Protein AF-A0A923LLA2-F1 (afdb_monomer_lite)

pLDDT: mean 83.28, std 15.17, range [41.94, 98.38]

Radius of gyration: 30.98 Å; chains: 1; bounding box: 70×34×88 Å

Structure (mmCIF, N/CA/C/O backbone):
data_AF-A0A923LLA2-F1
#
_entry.id   AF-A0A923LLA2-F1
#
loop_
_atom_site.group_PDB
_atom_site.id
_atom_site.type_symbol
_atom_site.label_atom_id
_atom_site.label_alt_id
_atom_site.label_comp_id
_atom_site.label_asym_id
_atom_site.label_entity_id
_atom_site.label_seq_id
_atom_site.pdbx_PDB_ins_code
_atom_site.Cartn_x
_atom_site.Cartn_y
_atom_site.Cartn_z
_atom_site.occupancy
_atom_site.B_iso_or_equiv
_atom_site.auth_seq_id
_atom_site.auth_comp_id
_atom_site.auth_asym_id
_atom_site.auth_atom_id
_atom_site.pdbx_PDB_model_num
ATOM 1 N N . MET A 1 1 ? 21.491 19.073 -17.607 1.00 41.94 1 MET A N 1
ATOM 2 C CA . MET A 1 1 ? 22.299 19.365 -18.815 1.00 41.94 1 MET A CA 1
ATOM 3 C C . MET A 1 1 ? 22.230 18.253 -19.872 1.00 41.94 1 MET A C 1
ATOM 5 O O . MET A 1 1 ? 22.106 18.572 -21.039 1.00 41.94 1 MET A O 1
ATOM 9 N N . HIS A 1 2 ? 22.139 16.977 -19.482 1.00 45.25 2 HIS A N 1
ATOM 10 C CA . HIS A 1 2 ? 22.221 15.789 -20.357 1.00 45.25 2 HIS A CA 1
ATOM 11 C C . HIS A 1 2 ? 21.107 15.580 -21.425 1.00 45.25 2 HIS A C 1
ATOM 13 O O . HIS A 1 2 ? 21.301 14.870 -22.405 1.00 45.25 2 HIS A O 1
ATOM 19 N N . ARG A 1 3 ? 19.919 16.191 -21.273 1.00 44.88 3 ARG A N 1
ATOM 20 C CA . ARG A 1 3 ? 18.749 15.946 -22.156 1.00 44.88 3 ARG A CA 1
ATOM 21 C C . ARG A 1 3 ? 18.835 16.640 -23.528 1.00 44.88 3 ARG A C 1
ATOM 23 O O . ARG A 1 3 ? 18.192 16.186 -24.470 1.00 44.88 3 ARG A O 1
ATOM 30 N N . ARG A 1 4 ? 19.581 17.752 -23.628 1.00 47.22 4 ARG A N 1
ATOM 31 C CA . ARG A 1 4 ? 19.747 18.533 -24.874 1.00 47.22 4 ARG A CA 1
ATOM 32 C C . ARG A 1 4 ? 20.779 17.903 -25.807 1.00 47.22 4 ARG A C 1
ATOM 34 O O . ARG A 1 4 ? 20.560 17.882 -27.015 1.00 47.22 4 ARG A O 1
ATOM 41 N N . ASP A 1 5 ? 21.830 17.327 -25.238 1.00 49.00 5 ASP A N 1
ATOM 42 C CA . ASP A 1 5 ? 22.890 16.670 -26.001 1.00 49.00 5 ASP A CA 1
ATOM 43 C C . ASP A 1 5 ? 22.379 15.372 -26.645 1.00 49.00 5 ASP A C 1
ATOM 45 O O . ASP A 1 5 ? 22.622 15.125 -27.820 1.00 49.00 5 ASP A O 1
ATOM 49 N N . LEU A 1 6 ? 21.526 14.611 -25.950 1.00 48.78 6 LEU A N 1
ATOM 50 C CA . LEU A 1 6 ? 20.967 13.349 -26.455 1.00 48.78 6 LEU A CA 1
ATOM 51 C C . LEU A 1 6 ? 20.086 13.514 -27.711 1.00 48.78 6 LEU A C 1
ATOM 53 O O . LEU A 1 6 ? 20.164 12.733 -28.656 1.00 48.78 6 LEU A O 1
ATOM 57 N N . HIS A 1 7 ? 19.261 14.565 -27.756 1.00 55.50 7 HIS A N 1
ATOM 58 C CA . HIS A 1 7 ? 18.443 14.873 -28.935 1.00 55.50 7 HIS A CA 1
ATOM 59 C C . HIS A 1 7 ? 19.301 15.345 -30.117 1.00 55.50 7 HIS A C 1
ATOM 61 O O . HIS A 1 7 ? 18.942 15.128 -31.273 1.00 55.50 7 HIS A O 1
ATOM 67 N N . LYS A 1 8 ? 20.451 15.963 -29.827 1.00 52.91 8 LYS A N 1
ATOM 68 C CA . LYS A 1 8 ? 21.444 16.341 -30.829 1.00 52.91 8 LYS A CA 1
ATOM 69 C C . LYS A 1 8 ? 22.100 15.089 -31.424 1.00 52.91 8 LYS A C 1
ATOM 71 O O . LYS A 1 8 ? 22.132 14.980 -32.642 1.00 52.91 8 LYS A O 1
ATOM 76 N N . TYR A 1 9 ? 22.512 14.116 -30.606 1.00 61.81 9 TYR A N 1
ATOM 77 C CA . TYR A 1 9 ? 23.129 12.867 -31.084 1.00 61.81 9 TYR A CA 1
ATOM 78 C C . TYR A 1 9 ? 22.159 11.950 -31.838 1.00 61.81 9 TYR A C 1
ATOM 80 O O . TYR A 1 9 ? 22.520 11.438 -32.891 1.00 61.81 9 TYR A O 1
ATOM 88 N N . SER A 1 10 ? 20.907 11.822 -31.387 1.00 60.12 10 SER A N 1
ATOM 89 C CA . SER A 1 10 ? 19.875 11.064 -32.114 1.00 60.12 10 SER A CA 1
ATOM 90 C C . SER A 1 10 ? 19.563 11.679 -33.487 1.00 60.12 10 SER A C 1
ATOM 92 O O . SER A 1 10 ? 19.457 10.961 -34.481 1.00 60.12 10 SER A O 1
ATOM 94 N N . LYS A 1 11 ? 19.502 13.017 -33.582 1.00 63.22 11 LYS A N 1
ATOM 95 C CA . LYS A 1 11 ? 19.364 13.719 -34.869 1.00 63.22 11 LYS A CA 1
ATOM 96 C C . LYS A 1 11 ? 20.593 13.552 -35.760 1.00 63.22 11 LYS A C 1
ATOM 98 O O . LYS A 1 11 ? 20.431 13.338 -36.955 1.00 63.22 11 LYS A O 1
ATOM 103 N N . ILE A 1 12 ? 21.798 13.614 -35.192 1.00 67.94 12 ILE A N 1
ATOM 104 C CA . ILE A 1 12 ? 23.052 13.372 -35.922 1.00 67.94 12 ILE A CA 1
ATOM 105 C C . ILE A 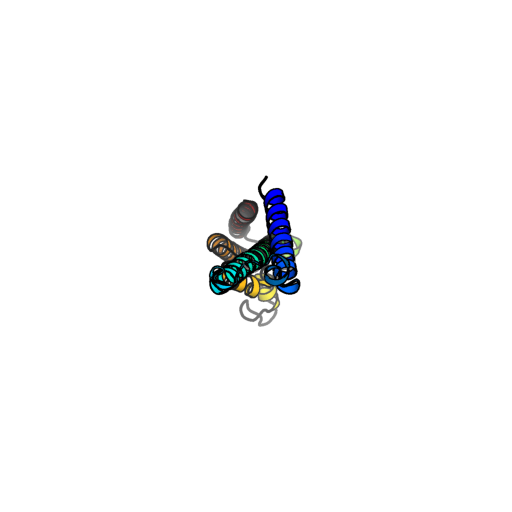1 12 ? 23.090 11.935 -36.461 1.00 67.94 12 ILE A C 1
ATOM 107 O O . ILE A 1 12 ? 23.429 11.746 -37.622 1.00 67.94 12 ILE A O 1
ATOM 111 N N . GLY A 1 13 ? 22.684 10.941 -35.666 1.00 67.62 13 GLY A N 1
ATOM 112 C CA . GLY A 1 13 ? 22.615 9.540 -36.088 1.00 67.62 13 GLY A CA 1
ATOM 113 C C . GLY A 1 13 ? 21.596 9.308 -37.203 1.00 67.62 13 GLY A C 1
ATOM 114 O O . GLY A 1 13 ? 21.909 8.646 -38.188 1.00 67.62 13 GLY A O 1
ATOM 115 N N . MET A 1 14 ? 20.407 9.914 -37.108 1.00 68.12 14 MET A N 1
ATOM 116 C CA . MET A 1 14 ? 19.395 9.797 -38.163 1.00 68.12 14 MET A CA 1
ATOM 117 C C . MET A 1 14 ? 19.856 10.459 -39.471 1.00 68.12 14 MET A C 1
ATOM 119 O O . MET A 1 14 ? 19.661 9.893 -40.542 1.00 68.12 14 MET A O 1
ATOM 123 N N . VAL A 1 15 ? 20.524 11.616 -39.383 1.00 72.88 15 VAL A N 1
ATOM 124 C CA . VAL A 1 15 ? 21.141 12.293 -40.535 1.00 72.88 15 VAL A CA 1
ATOM 125 C C . VAL A 1 15 ? 22.286 11.461 -41.116 1.00 72.88 15 VAL A C 1
ATOM 127 O O . VAL A 1 15 ? 22.372 11.342 -42.331 1.00 72.88 15 VAL A O 1
ATOM 130 N N . ALA A 1 16 ? 23.124 10.835 -40.287 1.00 70.56 16 ALA A N 1
ATOM 131 C CA . ALA A 1 16 ? 24.207 9.968 -40.748 1.00 70.56 16 ALA A CA 1
ATOM 132 C C . ALA A 1 16 ? 23.680 8.728 -41.489 1.00 70.56 16 ALA A C 1
ATOM 134 O O . ALA A 1 16 ? 24.207 8.395 -42.544 1.00 70.56 16 ALA A O 1
ATOM 135 N N . ILE A 1 17 ? 22.609 8.093 -40.997 1.00 70.06 17 ILE A N 1
ATOM 136 C CA . ILE A 1 17 ? 21.951 6.971 -41.688 1.00 70.06 17 ILE A CA 1
ATOM 137 C C . ILE A 1 17 ? 21.355 7.427 -43.020 1.00 70.06 17 ILE A C 1
ATOM 139 O O . ILE A 1 17 ? 21.545 6.759 -44.030 1.00 70.06 17 ILE A O 1
ATOM 143 N N . LEU A 1 18 ? 20.667 8.573 -43.041 1.00 72.38 18 LEU A N 1
ATOM 144 C CA . LEU A 1 18 ? 20.112 9.144 -44.270 1.00 72.38 18 LEU A CA 1
ATOM 145 C C . LEU A 1 18 ? 21.208 9.449 -45.291 1.00 72.38 18 LEU A C 1
ATOM 147 O O . LEU A 1 18 ? 21.048 9.120 -46.460 1.00 72.38 18 LEU A O 1
ATOM 151 N N . ILE A 1 19 ? 22.329 10.023 -44.849 1.00 70.06 19 ILE A N 1
ATOM 152 C CA . ILE A 1 19 ? 23.492 10.262 -45.704 1.00 70.06 19 ILE A CA 1
ATOM 153 C C . ILE A 1 19 ? 24.009 8.928 -46.235 1.00 70.06 19 ILE A C 1
ATOM 155 O O . ILE A 1 19 ? 24.095 8.793 -47.442 1.00 70.06 19 ILE A O 1
ATOM 159 N N . ILE A 1 20 ? 24.270 7.928 -45.390 1.00 68.56 20 ILE A N 1
ATOM 160 C CA . ILE A 1 20 ? 24.781 6.618 -45.831 1.00 68.56 20 ILE A CA 1
ATOM 161 C C . ILE A 1 20 ? 23.839 5.954 -46.847 1.00 68.56 20 ILE A C 1
ATOM 163 O O . ILE A 1 20 ? 24.310 5.497 -47.882 1.00 68.56 20 ILE A O 1
ATOM 167 N N . LEU A 1 21 ? 22.523 5.970 -46.611 1.00 65.50 21 LEU A N 1
ATOM 168 C CA . LEU A 1 21 ? 21.528 5.440 -47.551 1.00 65.50 21 LEU A CA 1
ATOM 169 C C . LEU A 1 21 ? 21.517 6.200 -48.881 1.00 65.50 21 LEU A C 1
ATOM 171 O O . LEU A 1 21 ? 21.357 5.590 -49.931 1.00 65.50 21 LEU A O 1
ATOM 175 N N . ILE A 1 22 ? 21.698 7.523 -48.852 1.00 65.62 22 ILE A N 1
ATOM 176 C CA . ILE A 1 22 ? 21.837 8.337 -50.064 1.00 65.62 22 ILE A CA 1
ATOM 177 C C . ILE A 1 22 ? 23.155 7.997 -50.775 1.00 65.62 22 ILE A C 1
ATOM 179 O O . ILE A 1 22 ? 23.150 7.818 -51.987 1.00 65.62 22 ILE A O 1
ATOM 183 N N . LEU A 1 23 ? 24.274 7.870 -50.054 1.00 62.97 23 LEU A N 1
ATOM 184 C CA . LEU A 1 23 ? 25.578 7.536 -50.639 1.00 62.97 23 LEU A CA 1
ATOM 185 C C . LEU A 1 23 ? 25.552 6.157 -51.329 1.00 62.97 23 LEU A C 1
ATOM 187 O O . LEU A 1 23 ? 26.137 6.000 -52.403 1.00 62.97 23 LEU A O 1
ATOM 191 N N . ASP A 1 24 ? 24.850 5.193 -50.729 1.00 61.00 24 ASP A N 1
ATOM 192 C CA . ASP A 1 24 ? 24.633 3.843 -51.257 1.00 61.00 24 ASP A CA 1
ATOM 193 C C . ASP A 1 24 ? 23.671 3.848 -52.460 1.00 61.00 24 ASP A C 1
ATOM 195 O O . ASP A 1 24 ? 24.003 3.347 -53.533 1.00 61.00 24 ASP A O 1
ATOM 199 N N . ALA A 1 25 ? 22.523 4.532 -52.351 1.00 59.00 25 ALA A N 1
ATOM 200 C CA . ALA A 1 25 ? 21.543 4.653 -53.438 1.00 59.00 25 ALA A CA 1
ATOM 201 C C . ALA A 1 25 ? 22.094 5.378 -54.678 1.00 59.00 25 ALA A C 1
ATOM 203 O O . ALA A 1 25 ? 21.719 5.054 -55.805 1.00 59.00 25 ALA A O 1
ATOM 204 N N . PHE A 1 26 ? 22.994 6.347 -54.486 1.00 61.91 26 PHE A N 1
ATOM 205 C CA . PHE A 1 26 ? 23.686 7.035 -55.577 1.00 61.91 26 PHE A CA 1
ATOM 206 C C . PHE A 1 26 ? 24.900 6.268 -56.110 1.00 61.91 26 PHE A C 1
ATOM 208 O O . PHE A 1 26 ? 25.556 6.778 -57.019 1.00 61.91 26 PHE A O 1
ATOM 215 N N . ASN A 1 27 ? 25.195 5.065 -55.591 1.00 56.25 27 ASN A N 1
ATOM 216 C CA . ASN A 1 27 ? 26.319 4.234 -56.022 1.00 56.25 27 ASN A CA 1
ATOM 217 C C . ASN A 1 27 ? 27.591 5.081 -56.166 1.00 56.25 27 ASN A C 1
ATOM 219 O O . ASN A 1 27 ? 28.225 5.083 -57.213 1.00 56.25 27 ASN A O 1
ATOM 223 N N . ILE A 1 28 ? 27.959 5.870 -55.151 1.00 54.31 28 ILE A N 1
ATOM 224 C CA . ILE A 1 28 ? 28.999 6.914 -55.287 1.00 54.31 28 ILE A CA 1
ATOM 225 C C . ILE A 1 28 ? 30.329 6.396 -55.840 1.00 54.31 28 ILE A C 1
ATOM 227 O O . ILE A 1 28 ? 31.060 7.133 -56.502 1.00 54.31 28 ILE A O 1
ATOM 231 N N . SER A 1 29 ? 30.604 5.106 -55.666 1.00 51.06 29 SER A N 1
ATOM 232 C CA . SER A 1 29 ? 31.727 4.419 -56.299 1.00 51.06 29 SER A CA 1
ATOM 233 C C . SER A 1 29 ? 31.723 4.495 -57.840 1.00 51.06 29 SER A C 1
ATOM 235 O O . SER A 1 29 ? 32.794 4.562 -58.438 1.00 51.06 29 SER A O 1
ATOM 237 N N . SER A 1 30 ? 30.557 4.539 -58.499 1.00 52.91 30 SER A N 1
ATOM 238 C CA . SER A 1 30 ? 30.426 4.701 -59.955 1.00 52.91 30 SER A CA 1
ATOM 239 C C . SER A 1 30 ? 30.689 6.132 -60.430 1.00 52.91 30 SER A C 1
ATOM 241 O O . SER A 1 30 ? 31.094 6.321 -61.572 1.00 52.91 30 SER A O 1
ATOM 243 N N . ILE A 1 31 ? 30.473 7.138 -59.575 1.00 54.28 31 ILE A N 1
ATOM 244 C CA . ILE A 1 31 ? 30.708 8.556 -59.897 1.00 54.28 31 ILE A CA 1
ATOM 245 C C . ILE A 1 31 ? 32.163 8.944 -59.599 1.00 54.28 31 ILE A C 1
ATOM 247 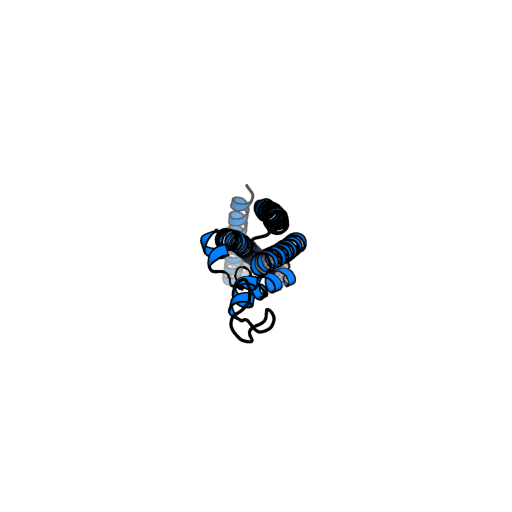O O . ILE A 1 31 ? 32.759 9.720 -60.344 1.00 54.28 31 ILE A O 1
ATOM 251 N N . LEU A 1 32 ? 32.768 8.385 -58.543 1.00 57.44 32 LEU A N 1
ATOM 252 C CA . LEU A 1 32 ? 34.121 8.747 -58.107 1.00 57.44 32 LEU A CA 1
ATOM 253 C C . LEU A 1 32 ? 35.258 7.963 -58.786 1.00 57.44 32 LEU A C 1
ATOM 255 O O . LEU A 1 32 ? 36.420 8.241 -58.505 1.00 57.44 32 LEU A O 1
ATOM 259 N N . SER A 1 33 ? 34.960 7.004 -59.673 1.00 55.34 33 SER A N 1
ATOM 260 C CA . SER A 1 33 ? 35.967 6.160 -60.353 1.00 55.34 33 SER A CA 1
ATOM 261 C C . SER A 1 33 ? 36.960 5.476 -59.395 1.00 55.34 33 SER A C 1
ATOM 263 O O . SER A 1 33 ? 38.088 5.163 -59.775 1.00 55.34 33 SER A O 1
ATOM 265 N N . ILE A 1 34 ? 36.561 5.250 -58.137 1.00 58.28 34 ILE A N 1
ATOM 266 C CA . ILE A 1 34 ? 37.370 4.513 -57.166 1.00 58.28 34 ILE A CA 1
ATOM 267 C C . ILE A 1 34 ? 37.201 3.024 -57.489 1.00 58.28 34 ILE A C 1
ATOM 269 O O . ILE A 1 34 ? 36.066 2.539 -57.515 1.00 58.28 34 ILE A O 1
ATOM 273 N N . PRO A 1 35 ? 38.288 2.274 -57.739 1.00 55.31 35 PRO A N 1
ATOM 274 C CA . PRO A 1 35 ? 38.182 0.843 -57.970 1.00 55.31 35 PRO A CA 1
ATOM 275 C C . PRO A 1 35 ? 37.613 0.169 -56.713 1.00 55.31 35 PRO A C 1
ATOM 277 O O . PRO A 1 35 ? 38.218 0.229 -55.641 1.00 55.31 35 PRO A O 1
ATOM 280 N N . PHE A 1 36 ? 36.463 -0.501 -56.862 1.00 52.44 36 PHE A N 1
ATOM 281 C CA . PHE A 1 36 ? 35.750 -1.250 -55.810 1.00 52.44 36 PHE A CA 1
ATOM 282 C C . PHE A 1 36 ? 36.640 -2.233 -55.029 1.00 52.44 36 PHE A C 1
ATOM 284 O O . PHE A 1 36 ? 36.308 -2.610 -53.911 1.00 52.44 36 PHE A O 1
ATOM 291 N N . ASN A 1 37 ? 37.789 -2.615 -55.591 1.00 52.59 37 ASN A N 1
ATOM 292 C CA . ASN A 1 37 ? 38.709 -3.604 -55.036 1.00 52.59 37 ASN A CA 1
ATOM 293 C C . ASN A 1 37 ? 39.278 -3.264 -53.646 1.00 52.59 37 ASN A C 1
ATOM 295 O O . ASN A 1 37 ? 39.783 -4.162 -52.982 1.00 52.59 37 ASN A O 1
ATOM 299 N N . ASN A 1 38 ? 39.209 -2.002 -53.203 1.00 50.47 38 ASN A N 1
ATOM 300 C CA . ASN A 1 38 ? 39.749 -1.569 -51.905 1.00 50.47 38 ASN A CA 1
ATOM 301 C C . ASN A 1 38 ? 38.684 -1.178 -50.866 1.00 50.47 38 ASN A C 1
ATOM 303 O O . ASN A 1 38 ? 39.040 -0.837 -49.738 1.00 50.47 38 ASN A O 1
ATOM 307 N N . LEU A 1 39 ? 37.392 -1.208 -51.210 1.00 54.19 39 LEU A N 1
ATOM 308 C CA . LEU A 1 39 ? 36.311 -0.904 -50.271 1.00 54.19 39 LEU A CA 1
ATOM 309 C C . LEU A 1 39 ? 35.691 -2.205 -49.770 1.00 54.19 39 LEU A C 1
ATOM 311 O O . LEU A 1 39 ? 34.969 -2.887 -50.490 1.00 54.19 39 LEU A O 1
ATOM 315 N N . ASN A 1 40 ? 35.961 -2.539 -48.508 1.00 61.69 40 ASN A N 1
ATOM 316 C CA . ASN A 1 40 ? 35.328 -3.675 -47.853 1.00 61.69 40 ASN A CA 1
ATOM 317 C C . ASN A 1 40 ? 33.879 -3.303 -47.485 1.00 61.69 40 ASN A C 1
ATOM 319 O O . ASN A 1 40 ? 33.609 -2.793 -46.396 1.00 61.69 40 ASN A O 1
ATOM 323 N N . LEU A 1 41 ? 32.962 -3.503 -48.433 1.00 66.19 41 LEU A N 1
ATOM 324 C CA . LEU A 1 41 ? 31.527 -3.244 -48.278 1.00 66.19 41 LEU A CA 1
ATOM 325 C C . LEU A 1 41 ? 30.919 -4.027 -47.102 1.00 66.19 41 LEU A C 1
ATOM 327 O O . LEU A 1 41 ? 29.987 -3.538 -46.464 1.00 66.19 41 LEU A O 1
ATOM 331 N N . ASP A 1 42 ? 31.502 -5.171 -46.729 1.00 62.44 42 ASP A N 1
ATOM 332 C CA . ASP A 1 42 ? 31.073 -5.921 -45.547 1.00 62.44 42 ASP A CA 1
ATOM 333 C C . ASP A 1 42 ? 31.323 -5.132 -44.254 1.00 62.44 42 ASP A C 1
ATOM 335 O O . ASP A 1 42 ? 30.473 -5.134 -43.365 1.00 62.44 42 ASP A O 1
ATOM 339 N N . LEU A 1 43 ? 32.425 -4.371 -44.154 1.00 68.19 43 LEU A N 1
ATOM 340 C CA . LEU A 1 43 ? 32.678 -3.501 -42.994 1.00 68.19 43 LEU A CA 1
ATOM 341 C C . LEU A 1 43 ? 31.663 -2.355 -42.894 1.00 68.19 43 LEU A C 1
ATOM 343 O O . LEU A 1 43 ? 31.270 -1.987 -41.786 1.00 68.19 43 LEU A O 1
ATOM 347 N N . TRP A 1 44 ? 31.208 -1.811 -44.026 1.00 68.25 44 TRP A N 1
ATOM 348 C CA . TRP A 1 44 ? 30.168 -0.776 -44.049 1.00 68.25 44 TRP A CA 1
ATOM 349 C C . TRP A 1 44 ? 28.807 -1.324 -43.625 1.00 68.25 44 TRP A C 1
ATOM 351 O O . TRP A 1 44 ? 28.135 -0.708 -42.796 1.00 68.25 44 TRP A O 1
ATOM 361 N N . ASN A 1 45 ? 28.436 -2.510 -44.109 1.00 73.44 45 ASN A N 1
ATOM 362 C CA . ASN A 1 45 ? 27.218 -3.197 -43.681 1.00 73.44 45 ASN A CA 1
ATOM 363 C C . ASN A 1 45 ? 27.242 -3.491 -42.176 1.00 73.44 45 ASN A C 1
ATOM 365 O O . ASN A 1 45 ? 26.275 -3.198 -41.471 1.00 73.44 45 ASN A O 1
ATOM 369 N N . ILE A 1 46 ? 28.371 -3.988 -41.659 1.00 74.88 46 ILE A N 1
ATOM 370 C CA . ILE A 1 46 ? 28.567 -4.216 -40.221 1.00 74.88 46 ILE A CA 1
ATOM 371 C C . ILE A 1 46 ? 28.410 -2.903 -39.439 1.00 74.88 46 ILE A C 1
ATOM 373 O O . ILE A 1 46 ? 27.714 -2.874 -38.423 1.00 74.88 46 ILE A O 1
ATOM 377 N N . LEU A 1 47 ? 28.995 -1.801 -39.918 1.00 75.06 47 LEU A N 1
ATOM 378 C CA . LEU A 1 47 ? 28.894 -0.496 -39.264 1.00 75.06 47 LEU A CA 1
ATOM 379 C C . LEU A 1 47 ? 27.445 0.012 -39.203 1.00 75.06 47 LEU A C 1
ATOM 381 O O . LEU A 1 47 ? 27.001 0.467 -38.149 1.00 75.06 47 LEU A O 1
ATOM 385 N N . VAL A 1 48 ? 26.692 -0.094 -40.302 1.00 79.88 48 VAL A N 1
ATOM 386 C CA . VAL A 1 48 ? 25.275 0.306 -40.352 1.00 79.88 48 VAL A CA 1
ATOM 387 C C . VAL A 1 48 ? 24.441 -0.515 -39.370 1.00 79.88 48 VAL A C 1
ATOM 389 O O . VAL A 1 48 ? 23.639 0.051 -38.625 1.00 79.88 48 VAL A O 1
ATOM 392 N N . VAL A 1 49 ? 24.664 -1.831 -39.308 1.00 81.25 49 VAL A N 1
ATOM 393 C CA . VAL A 1 49 ? 23.977 -2.719 -38.358 1.00 81.25 49 VAL A CA 1
ATOM 394 C C . VAL A 1 49 ? 24.283 -2.325 -36.911 1.00 81.25 49 VAL A C 1
ATOM 396 O O . VAL A 1 49 ? 23.362 -2.244 -36.098 1.00 81.25 49 VAL A O 1
ATOM 399 N N . ILE A 1 50 ? 25.541 -2.011 -36.585 1.00 80.25 50 ILE A N 1
ATOM 400 C CA . ILE A 1 50 ? 25.934 -1.553 -35.243 1.00 80.25 50 ILE A CA 1
ATOM 401 C C . ILE A 1 50 ? 25.222 -0.243 -34.882 1.00 80.25 50 ILE A C 1
ATOM 403 O O . ILE A 1 50 ? 24.674 -0.124 -33.786 1.00 80.25 50 ILE A O 1
ATOM 407 N N . ILE A 1 51 ? 25.182 0.729 -35.799 1.00 79.25 51 ILE A N 1
ATOM 408 C CA . ILE A 1 51 ? 24.511 2.016 -35.560 1.00 79.25 51 ILE A CA 1
ATOM 409 C C . ILE A 1 51 ? 23.007 1.806 -35.333 1.00 79.25 51 ILE A C 1
ATOM 411 O O . ILE A 1 51 ? 22.448 2.352 -34.378 1.00 79.25 51 ILE A O 1
ATOM 415 N N . LEU A 1 52 ? 22.348 0.992 -36.164 1.00 81.12 52 LEU A N 1
ATOM 416 C CA . LEU A 1 52 ? 20.926 0.670 -36.005 1.00 81.12 52 LEU A CA 1
ATOM 417 C C . LEU A 1 52 ? 20.642 -0.024 -34.672 1.00 81.12 52 LEU A C 1
ATOM 419 O O . LEU A 1 52 ? 19.656 0.306 -34.008 1.00 81.12 52 LEU A O 1
ATOM 423 N N . TYR A 1 53 ? 21.508 -0.950 -34.262 1.00 85.38 53 TYR A N 1
ATOM 424 C CA . TYR A 1 53 ? 21.389 -1.641 -32.984 1.00 85.38 53 TYR A CA 1
ATOM 425 C C . TYR A 1 53 ? 21.467 -0.662 -31.807 1.00 85.38 53 TYR A C 1
ATOM 427 O O . TYR A 1 53 ? 20.582 -0.669 -30.952 1.00 85.38 53 TYR A O 1
ATOM 435 N N . VAL A 1 54 ? 22.464 0.231 -31.794 1.00 83.12 54 VAL A N 1
ATOM 436 C CA . VAL A 1 54 ? 22.629 1.241 -30.734 1.00 83.12 54 VAL A CA 1
ATOM 437 C C . VAL A 1 54 ? 21.415 2.168 -30.660 1.00 83.12 54 VAL A C 1
ATOM 439 O O . VAL A 1 54 ? 20.860 2.361 -29.579 1.00 83.12 54 VAL A O 1
ATOM 442 N N . LEU A 1 55 ? 20.942 2.689 -31.796 1.00 81.25 55 LEU A N 1
ATOM 443 C CA . LEU A 1 55 ? 19.764 3.564 -31.825 1.00 81.25 55 LEU A CA 1
ATOM 444 C C . LEU A 1 55 ? 18.504 2.853 -31.325 1.00 81.25 55 LEU A C 1
ATOM 446 O O . LEU A 1 55 ? 17.731 3.417 -30.550 1.00 81.25 55 LEU A O 1
ATOM 450 N N . THR A 1 56 ? 18.296 1.610 -31.756 1.00 86.38 56 THR A N 1
ATOM 451 C CA . THR A 1 56 ? 17.137 0.814 -31.340 1.00 86.38 56 THR A CA 1
ATOM 452 C C . THR A 1 56 ? 17.185 0.540 -29.841 1.00 86.38 56 THR A C 1
ATOM 454 O O . THR A 1 56 ? 16.185 0.738 -29.149 1.00 86.38 56 THR A O 1
ATOM 457 N N . TYR A 1 57 ? 18.356 0.162 -29.322 1.00 85.88 57 TYR A N 1
ATOM 458 C CA . TYR A 1 57 ? 18.577 -0.047 -27.896 1.00 85.88 57 TYR A CA 1
ATOM 459 C C . TYR A 1 57 ? 18.264 1.216 -27.081 1.00 85.88 57 TYR A C 1
ATOM 461 O O . TYR A 1 57 ? 17.518 1.142 -26.107 1.00 85.88 57 TYR A O 1
ATOM 469 N N . GLU A 1 58 ? 18.742 2.390 -27.505 1.00 84.00 58 GLU A N 1
ATOM 470 C CA . GLU A 1 58 ? 18.455 3.656 -26.817 1.00 84.00 58 GLU A CA 1
ATOM 471 C C . GLU A 1 58 ? 16.959 4.002 -26.808 1.00 84.00 58 GLU A C 1
ATOM 473 O O . GLU A 1 58 ? 16.423 4.457 -25.790 1.00 84.00 58 GLU A O 1
ATOM 478 N N . ILE A 1 59 ? 16.264 3.789 -27.931 1.00 86.12 59 ILE A N 1
ATOM 479 C CA . ILE A 1 59 ? 14.821 4.041 -28.041 1.00 86.12 59 ILE A CA 1
ATOM 480 C C . ILE A 1 59 ? 14.048 3.127 -27.087 1.00 86.12 59 ILE A C 1
ATOM 482 O O . ILE A 1 59 ? 13.179 3.610 -26.351 1.00 86.12 59 ILE A O 1
ATOM 486 N N . ILE A 1 60 ? 14.377 1.833 -27.074 1.00 89.94 60 ILE A N 1
ATOM 487 C CA . ILE A 1 60 ? 13.763 0.845 -26.180 1.00 89.94 60 ILE A CA 1
ATOM 488 C C . ILE A 1 60 ? 14.032 1.231 -24.726 1.00 89.94 60 ILE A C 1
ATOM 490 O O . ILE A 1 60 ? 13.091 1.410 -23.955 1.00 89.94 60 ILE A O 1
ATOM 494 N N . GLN A 1 61 ? 15.289 1.494 -24.371 1.00 90.25 61 GLN A N 1
ATOM 495 C CA . GLN A 1 61 ? 15.677 1.846 -23.009 1.00 90.25 61 GLN A CA 1
ATOM 496 C C . GLN A 1 61 ? 14.964 3.113 -22.516 1.00 90.25 61 GLN A C 1
ATOM 498 O O . GLN A 1 61 ? 14.501 3.184 -21.375 1.00 90.25 61 GLN A O 1
ATOM 503 N N . LYS A 1 62 ? 14.824 4.132 -23.371 1.00 87.31 62 LYS A N 1
ATOM 504 C CA . LYS A 1 62 ? 14.078 5.350 -23.033 1.00 87.31 62 LYS A CA 1
ATOM 505 C C . LYS A 1 62 ? 12.596 5.062 -22.794 1.00 87.31 62 LYS A C 1
ATOM 507 O O . LYS A 1 62 ? 12.018 5.625 -21.859 1.00 87.31 62 LYS A O 1
ATOM 512 N N . ARG A 1 63 ? 11.979 4.223 -23.631 1.00 89.38 63 ARG A N 1
ATOM 513 C CA . ARG A 1 63 ? 10.576 3.817 -23.487 1.00 89.38 63 ARG A CA 1
ATOM 514 C C . ARG A 1 63 ? 10.361 3.045 -22.188 1.00 89.38 63 ARG A C 1
ATOM 516 O O . ARG A 1 63 ? 9.437 3.377 -21.448 1.00 89.38 63 ARG A O 1
ATOM 523 N N . ASP A 1 64 ? 11.234 2.093 -21.885 1.00 90.81 64 ASP A N 1
ATOM 524 C CA . ASP A 1 64 ? 11.147 1.269 -20.679 1.00 90.81 64 ASP A CA 1
ATOM 525 C C . ASP A 1 64 ? 11.340 2.104 -19.415 1.00 90.81 64 ASP A C 1
ATOM 527 O O . ASP A 1 64 ? 10.548 2.002 -18.480 1.00 90.81 64 ASP A O 1
ATOM 531 N N . ASN A 1 65 ? 12.296 3.036 -19.420 1.00 89.19 65 ASN A N 1
ATOM 532 C CA . ASN A 1 65 ? 12.482 3.983 -18.321 1.00 89.19 65 ASN A CA 1
ATOM 533 C C . ASN A 1 65 ? 11.252 4.876 -18.100 1.00 89.19 65 ASN A C 1
ATOM 535 O O . ASN A 1 65 ? 10.898 5.173 -16.961 1.00 89.19 65 ASN A O 1
ATOM 539 N N . CYS A 1 66 ? 10.595 5.322 -19.175 1.00 92.00 66 CYS A N 1
ATOM 540 C CA . CYS A 1 66 ? 9.360 6.098 -19.069 1.00 92.00 66 CYS A CA 1
ATOM 541 C C . CYS A 1 66 ? 8.217 5.254 -18.492 1.00 92.00 66 CYS A C 1
ATOM 543 O O . CYS A 1 66 ? 7.506 5.707 -17.599 1.00 92.00 66 CYS A O 1
ATOM 545 N N . ARG A 1 67 ? 8.058 4.017 -18.975 1.00 91.88 67 ARG A N 1
ATOM 546 C CA . ARG A 1 67 ? 7.042 3.082 -18.484 1.00 91.88 67 ARG A CA 1
ATOM 547 C C . ARG A 1 67 ? 7.243 2.773 -17.003 1.00 91.88 67 ARG A C 1
ATOM 549 O O . ARG A 1 67 ? 6.280 2.850 -16.249 1.00 91.88 67 ARG A O 1
ATOM 556 N N . LYS A 1 68 ? 8.481 2.489 -16.592 1.00 92.50 68 LYS A N 1
ATOM 557 C CA . LYS A 1 68 ? 8.833 2.207 -15.199 1.00 92.50 68 LYS A CA 1
ATOM 558 C C . LYS A 1 68 ? 8.485 3.380 -14.282 1.00 92.50 68 LYS A C 1
ATOM 560 O O . LYS A 1 68 ? 7.807 3.177 -13.285 1.00 92.50 68 LYS A O 1
ATOM 565 N N . LYS A 1 69 ? 8.841 4.611 -14.667 1.00 92.69 69 LYS A N 1
ATOM 566 C CA . LYS A 1 69 ? 8.482 5.817 -13.899 1.00 92.69 69 LYS A CA 1
ATOM 567 C C . LYS A 1 69 ? 6.976 5.991 -13.736 1.00 92.69 69 LYS A C 1
ATOM 569 O O . LYS A 1 69 ? 6.515 6.296 -12.645 1.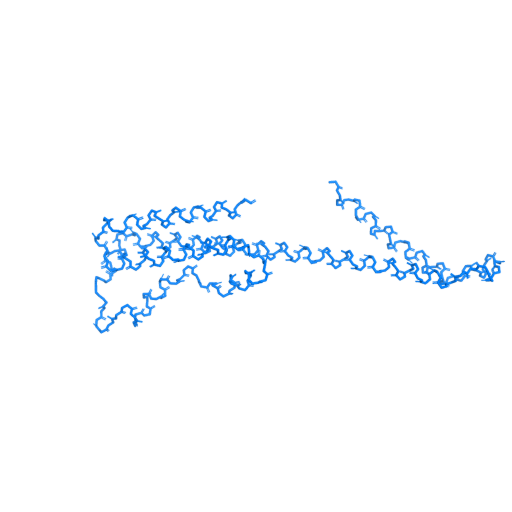00 92.69 69 LYS A O 1
ATOM 574 N N . ASN A 1 70 ? 6.209 5.761 -14.800 1.00 93.81 70 ASN A N 1
ATOM 575 C CA . ASN A 1 70 ? 4.751 5.847 -14.726 1.00 93.81 70 ASN A CA 1
ATOM 576 C C . ASN A 1 70 ? 4.169 4.768 -13.799 1.00 93.81 70 ASN A C 1
ATOM 578 O O . ASN A 1 70 ? 3.215 5.0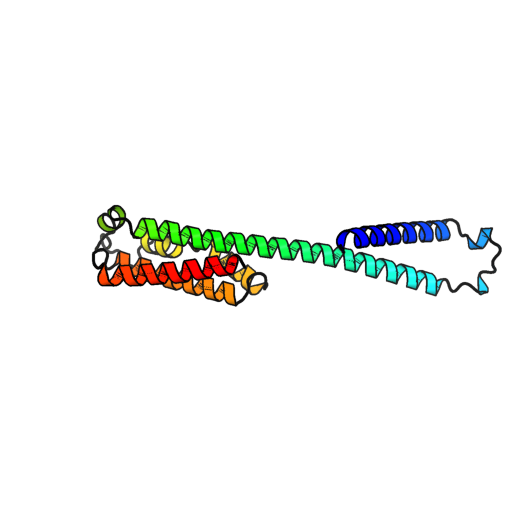34 -13.076 1.00 93.81 70 ASN A O 1
ATOM 582 N N . GLN A 1 71 ? 4.737 3.558 -13.806 1.00 94.75 71 GLN A N 1
ATOM 583 C CA . GLN A 1 71 ? 4.333 2.486 -12.892 1.00 94.75 71 GLN A CA 1
ATOM 584 C C . GLN A 1 71 ? 4.666 2.829 -11.435 1.00 94.75 71 GLN A C 1
ATOM 586 O O . GLN A 1 71 ? 3.821 2.630 -10.568 1.00 94.75 71 GLN A O 1
ATOM 591 N N . GLU A 1 72 ? 5.853 3.380 -11.168 1.00 94.75 72 GLU A N 1
ATOM 592 C CA . GLU A 1 72 ? 6.262 3.846 -9.835 1.00 94.75 72 GLU A CA 1
ATOM 593 C C . GLU A 1 72 ? 5.346 4.973 -9.330 1.00 94.75 72 GLU A C 1
ATOM 595 O O . GLU A 1 72 ? 4.899 4.947 -8.184 1.00 94.75 72 GLU A O 1
ATOM 600 N N . GLU A 1 73 ? 5.004 5.937 -10.189 1.00 95.12 73 GLU A N 1
ATOM 601 C CA . GLU A 1 73 ? 4.079 7.021 -9.849 1.00 95.12 73 GLU A CA 1
ATOM 602 C C . GLU A 1 73 ? 2.663 6.503 -9.572 1.00 95.12 73 GLU A C 1
ATOM 604 O O . GLU A 1 73 ? 2.062 6.872 -8.562 1.00 95.12 73 GLU A O 1
ATOM 609 N N . PHE A 1 74 ? 2.151 5.608 -10.420 1.00 95.38 74 PHE A N 1
ATOM 610 C CA . PHE A 1 74 ? 0.860 4.958 -10.204 1.00 95.38 74 PHE A CA 1
ATOM 611 C C . PHE A 1 74 ? 0.833 4.192 -8.877 1.00 95.38 74 PHE A C 1
ATOM 613 O O . PHE A 1 74 ? -0.103 4.342 -8.093 1.00 95.38 74 PHE A O 1
ATOM 620 N N . ALA A 1 75 ? 1.886 3.428 -8.584 1.00 96.44 75 ALA A N 1
ATOM 621 C CA . ALA A 1 75 ? 2.012 2.693 -7.335 1.00 96.44 75 ALA A CA 1
ATOM 622 C C . ALA A 1 75 ? 2.036 3.625 -6.111 1.00 96.44 75 ALA A C 1
ATOM 624 O O . ALA A 1 75 ? 1.378 3.348 -5.107 1.00 96.44 75 ALA A O 1
ATOM 625 N N . ARG A 1 76 ? 2.744 4.759 -6.206 1.00 96.00 76 ARG A N 1
ATOM 626 C CA . ARG A 1 76 ? 2.769 5.789 -5.158 1.00 96.00 76 ARG A CA 1
ATOM 627 C C . ARG A 1 76 ? 1.377 6.364 -4.906 1.00 96.00 76 ARG A C 1
ATOM 629 O O . ARG A 1 76 ? 0.971 6.456 -3.752 1.00 96.00 76 ARG A O 1
ATOM 636 N N . ILE A 1 77 ? 0.650 6.726 -5.966 1.00 95.38 77 ILE A N 1
ATOM 637 C CA . ILE A 1 77 ? -0.721 7.251 -5.870 1.00 95.38 77 ILE A CA 1
ATOM 638 C C . ILE A 1 77 ? -1.642 6.218 -5.218 1.00 95.38 77 ILE A C 1
ATOM 640 O O . ILE A 1 77 ? -2.422 6.570 -4.337 1.00 95.38 77 ILE A O 1
ATOM 644 N N . LEU A 1 78 ? -1.525 4.947 -5.606 1.00 96.75 78 LEU A N 1
ATOM 645 C CA . LEU A 1 78 ? -2.353 3.868 -5.074 1.00 96.75 78 LEU A CA 1
ATOM 646 C C . LEU A 1 78 ? -2.142 3.659 -3.566 1.00 96.75 78 LEU A C 1
ATOM 648 O O . LEU A 1 78 ? -3.111 3.588 -2.808 1.00 96.75 78 LEU A O 1
ATOM 652 N N . LEU A 1 79 ? -0.882 3.619 -3.118 1.00 97.56 79 LEU A N 1
ATOM 653 C CA . LEU A 1 79 ? -0.548 3.520 -1.693 1.00 97.56 79 LEU A CA 1
ATOM 654 C C . LEU A 1 79 ? -0.998 4.767 -0.920 1.00 97.56 79 LEU A C 1
ATOM 656 O O . LEU A 1 79 ? -1.580 4.646 0.155 1.00 97.56 79 LEU A O 1
ATOM 660 N N . GLU A 1 80 ? -0.777 5.963 -1.473 1.00 96.38 80 GLU A N 1
ATOM 661 C CA . GLU A 1 80 ? -1.205 7.216 -0.846 1.00 96.38 80 GLU A CA 1
ATOM 662 C C . GLU A 1 80 ? -2.731 7.268 -0.671 1.00 96.38 80 GLU A C 1
ATOM 664 O O . GLU A 1 80 ? -3.206 7.624 0.408 1.00 96.38 80 GLU A O 1
ATOM 669 N N . ASN A 1 81 ? -3.500 6.869 -1.690 1.00 96.19 81 ASN A N 1
ATOM 670 C CA . ASN A 1 81 ? -4.958 6.790 -1.596 1.00 96.19 81 ASN A CA 1
ATOM 671 C C . ASN A 1 81 ? -5.405 5.771 -0.547 1.00 96.19 81 ASN A C 1
ATOM 673 O O . ASN A 1 81 ? -6.228 6.112 0.295 1.00 96.19 81 ASN A O 1
ATOM 677 N N . THR A 1 82 ? -4.809 4.576 -0.533 1.00 97.81 82 THR A N 1
ATOM 678 C CA . THR A 1 82 ? -5.101 3.542 0.477 1.00 97.81 82 THR A CA 1
ATOM 679 C C . THR A 1 82 ? -4.909 4.093 1.898 1.00 97.81 82 THR A C 1
ATOM 681 O O . THR A 1 82 ? -5.760 3.938 2.775 1.00 97.81 82 THR A O 1
ATOM 684 N N . TYR A 1 83 ? -3.803 4.802 2.150 1.00 97.62 83 TYR A N 1
ATOM 685 C CA . TYR A 1 83 ? -3.532 5.380 3.469 1.00 97.62 83 TYR A CA 1
ATOM 686 C C . TYR A 1 83 ? -4.474 6.541 3.813 1.00 97.62 83 TYR A C 1
ATOM 688 O O . TYR A 1 83 ? -4.872 6.693 4.970 1.00 97.62 83 TYR A O 1
ATOM 696 N N . ARG A 1 84 ? -4.887 7.342 2.824 1.00 95.81 84 ARG A N 1
ATOM 697 C CA . ARG A 1 84 ? -5.923 8.371 3.008 1.00 95.81 84 ARG A CA 1
ATOM 698 C C . ARG A 1 84 ? -7.288 7.760 3.324 1.00 95.81 84 ARG A C 1
ATOM 700 O O . ARG A 1 84 ? -7.993 8.283 4.186 1.00 95.81 84 ARG A O 1
ATOM 707 N N . GLU A 1 85 ? -7.647 6.651 2.690 1.00 96.62 85 GLU A N 1
ATOM 708 C CA . GLU A 1 85 ? -8.870 5.910 3.005 1.00 96.62 85 GLU A CA 1
ATOM 709 C C . GLU A 1 85 ? -8.820 5.339 4.422 1.00 96.62 85 GLU A C 1
ATOM 711 O O . GLU A 1 85 ? -9.780 5.508 5.171 1.00 96.62 85 GLU A O 1
ATOM 716 N N . CYS A 1 86 ? -7.679 4.787 4.853 1.00 97.38 86 CYS A N 1
ATOM 717 C CA . CYS A 1 86 ? -7.488 4.365 6.245 1.00 97.38 86 CYS A CA 1
ATOM 718 C C . CYS A 1 86 ? -7.759 5.516 7.227 1.00 97.38 86 CYS A C 1
ATOM 720 O O . CYS A 1 86 ? -8.428 5.318 8.240 1.00 97.38 86 CYS A O 1
ATOM 722 N N . TYR A 1 87 ? -7.282 6.728 6.922 1.00 96.44 87 TYR A N 1
ATOM 723 C CA . TYR A 1 87 ? -7.572 7.927 7.712 1.00 96.44 87 TYR A CA 1
ATOM 724 C C . TYR A 1 87 ? -9.061 8.280 7.731 1.00 96.44 87 TYR A C 1
ATOM 726 O O . TYR A 1 87 ? -9.604 8.575 8.798 1.00 96.44 87 TYR A O 1
ATOM 734 N N . SER A 1 88 ? -9.712 8.246 6.567 1.00 95.50 88 SER A N 1
ATOM 735 C CA . SER A 1 88 ? -11.140 8.534 6.428 1.00 95.50 88 SER A CA 1
ATOM 736 C C . SER A 1 88 ? -11.979 7.566 7.262 1.00 95.50 88 SER A C 1
ATOM 738 O O . SER A 1 88 ? -12.720 7.996 8.147 1.00 95.50 88 SER A O 1
ATOM 740 N N . TYR A 1 89 ? -11.771 6.261 7.080 1.00 94.81 89 TYR A N 1
ATOM 741 C CA . TYR A 1 89 ? -12.470 5.237 7.846 1.00 94.81 89 TYR A CA 1
ATOM 742 C C . TYR A 1 89 ? -12.154 5.315 9.336 1.00 94.81 89 TYR A C 1
ATOM 744 O O . TYR A 1 89 ? -13.076 5.272 10.141 1.00 94.81 89 TYR A O 1
ATOM 752 N N . LYS A 1 90 ? -10.889 5.509 9.734 1.00 94.50 90 LYS A N 1
ATOM 753 C CA . LYS A 1 90 ? -10.527 5.722 11.146 1.00 94.50 90 LYS A CA 1
ATOM 754 C C . LYS A 1 90 ? -11.344 6.856 11.765 1.00 94.50 90 LYS A C 1
ATOM 756 O O . LYS A 1 90 ? -11.793 6.721 12.897 1.00 94.50 90 LYS A O 1
ATOM 761 N N . ASN A 1 91 ? -11.517 7.969 11.054 1.00 93.69 91 ASN A N 1
ATOM 762 C CA . ASN A 1 91 ? -12.287 9.105 11.556 1.00 93.69 91 ASN A CA 1
ATOM 763 C C . ASN A 1 91 ? -13.782 8.784 11.662 1.00 93.69 91 ASN A C 1
ATOM 765 O O . ASN A 1 91 ? -14.388 9.159 12.657 1.00 93.69 91 ASN A O 1
ATOM 769 N N . ILE A 1 92 ? -14.343 8.047 10.697 1.00 91.44 92 ILE A N 1
ATOM 770 C CA . ILE A 1 92 ? -15.724 7.542 10.769 1.00 91.44 92 ILE A CA 1
ATOM 771 C C . ILE A 1 92 ? -15.890 6.632 11.991 1.00 91.44 92 ILE A C 1
ATOM 773 O O . ILE A 1 92 ? -16.809 6.814 12.773 1.00 91.44 92 ILE A O 1
ATOM 777 N N . ILE A 1 93 ? -14.975 5.682 12.187 1.00 90.00 93 ILE A N 1
ATOM 778 C CA . ILE A 1 93 ? -15.030 4.689 13.268 1.00 90.00 93 ILE A CA 1
ATOM 779 C C . ILE A 1 93 ? -14.833 5.337 14.649 1.00 90.00 93 ILE A C 1
ATOM 781 O O . ILE A 1 93 ? -15.390 4.878 15.643 1.00 90.00 93 ILE A O 1
ATOM 785 N N . ALA A 1 94 ? -14.031 6.401 14.723 1.00 87.88 94 ALA A N 1
ATOM 786 C CA . ALA A 1 94 ? -13.789 7.148 15.952 1.00 87.88 94 ALA A CA 1
ATOM 787 C C . ALA A 1 94 ? -14.932 8.108 16.324 1.00 87.88 94 ALA A C 1
ATOM 789 O O . ALA A 1 94 ? -14.905 8.657 17.425 1.00 87.88 94 ALA A O 1
ATOM 790 N N . ASP A 1 95 ? -15.885 8.343 15.421 1.00 89.31 95 ASP A N 1
ATOM 791 C CA . ASP A 1 95 ? -16.997 9.257 15.645 1.00 89.31 95 ASP A CA 1
ATOM 792 C C . ASP A 1 95 ? -17.992 8.700 16.678 1.00 89.31 95 ASP A C 1
ATOM 794 O O . ASP A 1 95 ? -18.350 7.521 16.674 1.00 89.31 95 ASP A O 1
ATOM 798 N N . GLU A 1 96 ? -18.475 9.564 17.569 1.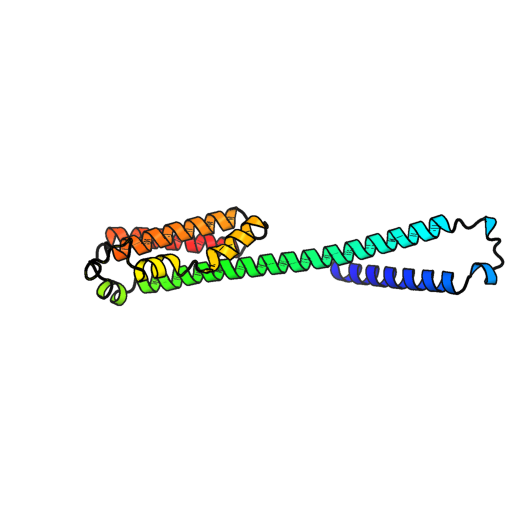00 85.19 96 GLU A N 1
ATOM 799 C CA . GLU A 1 96 ? -19.429 9.190 18.619 1.00 85.19 96 GLU A CA 1
ATOM 800 C C . GLU A 1 96 ? -20.768 8.698 18.055 1.00 85.19 96 GLU A C 1
ATOM 802 O O . GLU A 1 96 ? -21.396 7.810 18.635 1.00 85.19 96 GLU A O 1
ATOM 807 N N . ALA A 1 97 ? -21.228 9.239 16.921 1.00 86.25 97 ALA A N 1
ATOM 808 C CA . ALA A 1 97 ? -22.431 8.736 16.271 1.00 86.25 97 ALA A CA 1
ATOM 809 C C . ALA A 1 97 ? -22.201 7.315 15.754 1.00 86.25 97 ALA A C 1
ATOM 811 O O . ALA A 1 97 ? -23.068 6.466 15.958 1.00 86.25 97 ALA A O 1
ATOM 812 N N . PHE A 1 98 ? -21.023 7.033 15.179 1.00 84.81 98 PHE A N 1
ATOM 813 C CA . PHE A 1 98 ? -20.651 5.676 14.778 1.00 84.81 98 PHE A CA 1
ATOM 814 C C . PHE A 1 98 ? -20.624 4.724 15.975 1.00 84.81 98 PHE A C 1
ATOM 816 O O . PHE A 1 98 ? -21.261 3.676 15.925 1.00 84.81 98 PHE A O 1
ATOM 823 N N . LYS A 1 99 ? -19.971 5.093 17.083 1.00 82.62 99 LYS A N 1
ATOM 824 C CA . LYS A 1 99 ? -19.934 4.259 18.299 1.00 82.62 99 LYS A CA 1
ATOM 825 C C . LYS A 1 99 ? -21.332 3.962 18.861 1.00 82.62 99 LYS A C 1
ATOM 827 O O . LYS A 1 99 ? -21.572 2.854 19.330 1.00 82.62 99 LYS A O 1
ATOM 832 N N . LYS A 1 100 ? -22.267 4.918 18.779 1.00 81.81 100 LYS A N 1
ATOM 833 C CA . LYS A 1 100 ? -23.657 4.762 19.257 1.00 81.81 100 LYS A CA 1
ATOM 834 C C . LYS A 1 100 ? -24.508 3.837 18.392 1.00 81.81 100 LYS A C 1
ATOM 836 O O . LYS A 1 100 ? -25.370 3.145 18.928 1.00 81.81 100 LYS A O 1
ATOM 841 N N . ILE A 1 101 ? -24.311 3.859 17.073 1.00 80.38 101 ILE A N 1
ATOM 842 C CA . ILE A 1 101 ? -25.047 2.994 16.135 1.00 80.38 101 ILE A CA 1
ATOM 843 C C . ILE A 1 101 ? -24.362 1.642 15.935 1.00 80.38 101 ILE A C 1
ATOM 845 O O . ILE A 1 101 ? -25.014 0.690 15.506 1.00 80.38 101 ILE A O 1
ATOM 849 N N . CYS A 1 102 ? -23.060 1.555 16.223 1.00 74.81 102 CYS A N 1
ATOM 850 C CA . CYS A 1 102 ? -22.300 0.326 16.115 1.00 74.81 102 CYS A CA 1
ATOM 851 C C . CYS A 1 102 ? -22.897 -0.701 17.087 1.00 74.81 102 CYS A C 1
ATOM 853 O O . CYS A 1 102 ? -22.979 -0.447 18.295 1.00 74.81 102 CYS A O 1
ATOM 855 N N . PRO A 1 103 ? -23.371 -1.849 16.584 1.00 67.75 103 PRO A N 1
ATOM 856 C CA . PRO A 1 103 ? -24.043 -2.812 17.429 1.00 67.75 103 PRO A CA 1
ATOM 857 C C . PRO A 1 103 ? -23.055 -3.383 18.453 1.00 67.75 103 PRO A C 1
ATOM 859 O O . PRO A 1 103 ? -22.127 -4.096 18.085 1.00 67.75 103 PRO A O 1
ATOM 862 N N . LYS A 1 104 ? -23.307 -3.156 19.755 1.00 69.25 104 LYS A N 1
ATOM 863 C CA . LYS A 1 104 ? -22.560 -3.813 20.857 1.00 69.25 104 LYS A CA 1
ATOM 864 C C . LYS A 1 104 ? -22.599 -5.342 20.755 1.00 69.25 104 LYS A C 1
ATOM 866 O O . LYS A 1 104 ? -21.757 -6.041 21.308 1.00 69.25 104 LYS A O 1
ATOM 871 N N . ARG A 1 105 ? -23.624 -5.858 20.074 1.00 67.75 105 ARG A N 1
ATOM 872 C CA . ARG A 1 105 ? -23.800 -7.257 19.712 1.00 67.75 105 ARG A CA 1
ATOM 873 C C . ARG A 1 105 ? -24.461 -7.312 18.345 1.00 67.75 105 ARG A C 1
ATOM 875 O O . ARG A 1 105 ? -25.467 -6.635 18.140 1.00 67.75 105 ARG A O 1
ATOM 882 N N . PHE A 1 106 ? -23.911 -8.108 17.433 1.00 74.12 106 PHE A N 1
ATOM 883 C CA . PHE A 1 106 ? -24.506 -8.294 16.114 1.00 74.12 106 PHE A CA 1
ATOM 884 C C . PHE A 1 106 ? -25.971 -8.761 16.229 1.00 74.12 106 PHE A C 1
ATOM 886 O O . PHE A 1 106 ? -26.293 -9.542 17.130 1.00 74.12 106 PHE A O 1
ATOM 893 N N . PRO A 1 107 ? -26.874 -8.255 15.373 1.00 71.25 107 PRO A N 1
ATOM 894 C CA . PRO A 1 107 ? -28.291 -8.588 15.440 1.00 71.25 107 PRO A CA 1
ATOM 895 C C . PRO A 1 107 ? -28.552 -10.049 15.040 1.00 71.25 107 PRO A C 1
ATOM 897 O O . PRO A 1 107 ? -27.969 -10.556 14.084 1.00 71.25 107 PRO A O 1
ATOM 900 N N . GLY A 1 108 ? -29.483 -10.706 15.736 1.00 79.62 108 GLY A N 1
ATOM 901 C CA . GLY A 1 108 ? -29.912 -12.071 15.418 1.00 79.62 108 GLY A CA 1
ATOM 902 C C . GLY A 1 108 ? -28.848 -13.133 15.718 1.00 79.62 108 GLY A C 1
ATOM 903 O O . GLY A 1 108 ? -28.294 -13.172 16.815 1.00 79.62 108 GLY A O 1
ATOM 904 N N . ASP A 1 109 ? -28.606 -14.007 14.742 1.00 81.31 109 ASP A N 1
ATOM 905 C CA . ASP A 1 109 ? -27.608 -15.087 14.743 1.00 81.31 109 ASP A CA 1
ATOM 906 C C . ASP A 1 109 ? -26.265 -14.666 14.116 1.00 81.31 109 ASP A C 1
ATOM 908 O O . ASP A 1 109 ? -25.374 -15.492 13.895 1.00 81.31 109 ASP A O 1
ATOM 912 N N . GLN A 1 110 ? -26.103 -13.374 13.822 1.00 81.75 110 GLN A N 1
ATOM 913 C CA . GLN A 1 110 ? -24.875 -12.862 13.241 1.00 81.75 110 GLN A CA 1
ATOM 914 C C . GLN A 1 110 ? -23.716 -12.900 14.248 1.00 81.75 110 GLN A C 1
ATOM 916 O O . GLN A 1 110 ? -23.859 -12.632 15.442 1.00 81.75 110 GLN A O 1
ATOM 921 N N . THR A 1 111 ? -22.533 -13.198 13.733 1.00 81.75 111 THR A N 1
ATOM 922 C CA . THR A 1 111 ? -21.245 -13.225 14.419 1.00 81.75 111 THR A CA 1
ATOM 923 C C . THR A 1 111 ? -20.237 -12.407 13.612 1.00 81.75 111 THR A C 1
ATOM 925 O O . THR A 1 111 ? -20.490 -12.031 12.467 1.00 81.75 111 THR A O 1
ATOM 928 N N . MET A 1 112 ? -19.051 -12.153 14.171 1.00 78.88 112 MET A N 1
ATOM 929 C CA . MET A 1 112 ? -17.959 -11.533 13.402 1.00 78.88 112 MET A CA 1
ATOM 930 C C . MET A 1 112 ? -17.578 -12.347 12.161 1.00 78.88 112 MET A C 1
ATOM 932 O O . MET A 1 112 ? -17.073 -11.792 11.193 1.00 78.88 112 MET A O 1
ATOM 936 N N . GLU A 1 113 ? -17.800 -13.660 12.189 1.00 83.12 113 GLU A N 1
ATOM 937 C CA . GLU A 1 113 ? -17.409 -14.569 11.116 1.00 83.12 113 GLU A CA 1
ATOM 938 C C . GLU A 1 113 ? -18.363 -14.471 9.924 1.00 83.12 113 GLU A C 1
ATOM 940 O O . GLU A 1 113 ? -17.901 -14.479 8.785 1.00 83.12 113 GLU A O 1
ATOM 945 N N . ASN A 1 114 ? -19.669 -14.313 10.168 1.00 86.38 114 ASN A N 1
ATOM 946 C CA . ASN A 1 114 ? -20.696 -14.320 9.120 1.00 86.38 114 ASN A CA 1
ATOM 947 C C . ASN A 1 114 ? -21.265 -12.926 8.772 1.00 86.38 114 ASN A C 1
ATOM 949 O O . ASN A 1 114 ? -22.080 -12.808 7.855 1.00 86.38 114 ASN A O 1
ATOM 953 N N . ASN A 1 115 ? -20.845 -11.859 9.463 1.00 87.12 115 ASN A N 1
ATOM 954 C CA . ASN A 1 115 ? -21.331 -10.509 9.195 1.00 87.12 115 ASN A CA 1
ATOM 955 C C . ASN A 1 115 ? -20.566 -9.847 8.031 1.00 87.12 115 ASN A C 1
ATOM 957 O O . ASN A 1 115 ? -19.434 -9.384 8.174 1.00 87.12 115 ASN A O 1
ATOM 961 N N . ALA A 1 116 ? -21.219 -9.753 6.869 1.00 88.38 116 ALA A N 1
ATOM 962 C CA . ALA A 1 116 ? -20.636 -9.148 5.670 1.00 88.38 116 ALA A CA 1
ATOM 963 C C . ALA A 1 116 ? -20.291 -7.658 5.841 1.00 88.38 116 ALA A C 1
ATOM 965 O O . ALA A 1 116 ? -19.268 -7.207 5.335 1.00 88.38 116 ALA A O 1
ATOM 966 N N . ALA A 1 117 ? -21.106 -6.888 6.570 1.00 86.31 117 ALA A N 1
ATOM 967 C CA . ALA A 1 117 ? -20.849 -5.463 6.784 1.00 86.31 117 ALA A CA 1
ATOM 968 C C . ALA A 1 117 ? -19.567 -5.232 7.600 1.00 86.31 117 ALA A C 1
ATOM 970 O O . ALA A 1 117 ? -18.775 -4.351 7.271 1.00 86.31 117 ALA A O 1
ATOM 971 N N . TYR A 1 118 ? -19.331 -6.066 8.615 1.00 88.50 118 TYR A N 1
ATOM 972 C CA . TYR A 1 118 ? -18.112 -6.065 9.412 1.00 88.50 118 TYR A CA 1
ATOM 973 C C . TYR A 1 118 ? -16.881 -6.340 8.543 1.00 88.50 118 TYR A C 1
ATOM 975 O O . TYR A 1 118 ? -15.929 -5.560 8.577 1.00 88.50 118 TYR A O 1
ATOM 983 N N . HIS A 1 119 ? -16.907 -7.399 7.728 1.00 90.50 119 HIS A N 1
ATOM 984 C CA . HIS A 1 119 ? -15.785 -7.720 6.839 1.00 90.50 119 HIS A CA 1
ATOM 985 C C . HIS A 1 119 ? -15.539 -6.618 5.811 1.00 90.50 119 HIS A C 1
ATOM 987 O O . HIS A 1 119 ? -14.402 -6.173 5.678 1.00 90.50 119 HIS A O 1
ATOM 993 N N . ASN A 1 120 ? -16.598 -6.110 5.176 1.00 91.00 120 ASN A N 1
ATOM 994 C CA . ASN A 1 120 ? -16.496 -5.035 4.192 1.00 91.00 120 ASN A CA 1
ATOM 995 C C . ASN A 1 120 ? -15.867 -3.775 4.801 1.00 91.00 120 ASN A C 1
ATOM 997 O O . ASN A 1 120 ? -14.938 -3.227 4.226 1.00 91.00 120 ASN A O 1
ATOM 1001 N N . MET A 1 121 ? -16.297 -3.333 5.989 1.00 90.69 121 MET A N 1
ATOM 1002 C CA . MET A 1 121 ? -15.691 -2.166 6.652 1.00 90.69 121 MET A CA 1
ATOM 1003 C C . MET A 1 121 ? -14.248 -2.418 7.117 1.00 90.69 121 MET A C 1
ATOM 1005 O O . MET A 1 121 ? -13.416 -1.504 7.103 1.00 90.69 121 MET A O 1
ATOM 1009 N N . ARG A 1 122 ? -13.930 -3.654 7.523 1.00 92.69 122 ARG A N 1
ATOM 1010 C CA . ARG A 1 122 ? -12.579 -4.051 7.940 1.00 92.69 122 ARG A CA 1
ATOM 1011 C C . ARG A 1 122 ? -11.587 -4.067 6.777 1.00 92.69 122 ARG A C 1
ATOM 1013 O O . ARG A 1 122 ? -10.405 -3.815 7.007 1.00 92.69 122 ARG A O 1
ATOM 1020 N N . SER A 1 123 ? -12.038 -4.373 5.563 1.00 94.25 123 SER A N 1
ATOM 1021 C CA . SER A 1 123 ? -11.188 -4.432 4.370 1.00 94.25 123 SER A CA 1
ATOM 1022 C C . SER A 1 123 ? -11.303 -3.218 3.452 1.00 94.25 123 SER A C 1
ATOM 1024 O O . SER A 1 123 ? -10.434 -3.074 2.604 1.00 94.25 123 SER A O 1
ATOM 1026 N N . ALA A 1 124 ? -12.303 -2.347 3.624 1.00 94.44 124 ALA A N 1
ATOM 1027 C CA . ALA A 1 124 ? -12.628 -1.280 2.671 1.00 94.44 124 ALA A CA 1
ATOM 1028 C C . ALA A 1 124 ? -11.447 -0.395 2.225 1.00 94.44 124 ALA A C 1
ATOM 1030 O O . ALA A 1 124 ? -11.342 -0.131 1.034 1.00 94.44 124 ALA A O 1
ATOM 1031 N N . PRO A 1 125 ? -10.506 0.033 3.095 1.00 96.69 125 PRO A N 1
ATOM 1032 C CA . PRO A 1 125 ? -9.356 0.815 2.624 1.00 96.69 125 PRO A CA 1
ATOM 1033 C C . PRO A 1 125 ? -8.383 0.045 1.713 1.00 96.69 125 PRO A C 1
ATOM 1035 O O . PRO A 1 125 ? -7.426 0.621 1.205 1.00 96.69 125 PRO A O 1
ATOM 1038 N N . PHE A 1 126 ? -8.554 -1.272 1.572 1.00 96.69 126 PHE A N 1
ATOM 1039 C CA . PHE A 1 126 ? -7.624 -2.197 0.922 1.00 96.69 126 PHE A CA 1
ATOM 1040 C C . PHE A 1 126 ? -8.228 -2.872 -0.316 1.00 96.69 126 PHE A C 1
ATOM 1042 O O . PHE A 1 126 ? -7.714 -3.895 -0.764 1.00 96.69 126 PHE A O 1
ATOM 1049 N N . ASP A 1 127 ? -9.262 -2.279 -0.920 1.00 92.25 127 ASP A N 1
ATOM 1050 C CA . ASP A 1 127 ? -9.951 -2.811 -2.109 1.00 92.25 127 ASP A CA 1
ATOM 1051 C C . ASP A 1 127 ? -9.007 -3.113 -3.295 1.00 92.25 127 ASP A C 1
ATOM 1053 O O . ASP A 1 127 ? -9.293 -3.961 -4.140 1.00 92.25 127 ASP A O 1
ATOM 1057 N N . HIS A 1 128 ? -7.842 -2.461 -3.340 1.00 93.44 128 HIS A N 1
ATOM 1058 C CA . HIS A 1 128 ? -6.829 -2.623 -4.388 1.00 93.44 128 HIS A CA 1
ATOM 1059 C C . HIS A 1 128 ? -5.642 -3.525 -3.987 1.00 93.44 128 HIS A C 1
ATOM 1061 O O . HIS A 1 128 ? -4.588 -3.470 -4.625 1.00 93.44 128 HIS A O 1
ATOM 1067 N N . ASP A 1 129 ? -5.801 -4.360 -2.953 1.00 94.50 129 ASP A N 1
ATOM 1068 C CA . ASP A 1 129 ? -4.813 -5.335 -2.454 1.00 94.50 129 ASP A CA 1
ATOM 1069 C C . ASP A 1 129 ? -4.083 -6.087 -3.581 1.00 94.50 129 ASP A C 1
ATOM 1071 O O . ASP A 1 129 ? -2.854 -6.096 -3.653 1.00 94.50 129 ASP A O 1
ATOM 1075 N N . SER A 1 130 ? -4.841 -6.697 -4.498 1.00 95.69 130 SER A N 1
ATOM 1076 C CA . SER A 1 130 ? -4.293 -7.535 -5.574 1.00 95.69 130 SER A CA 1
ATOM 1077 C C . SER A 1 130 ? -3.367 -6.755 -6.507 1.00 95.69 130 SER A C 1
ATOM 1079 O O . SER A 1 130 ? -2.314 -7.251 -6.910 1.00 95.69 130 SER A O 1
ATOM 1081 N N . VAL A 1 131 ? -3.719 -5.503 -6.804 1.00 96.38 131 VAL A N 1
ATOM 1082 C CA . VAL A 1 131 ? -2.911 -4.614 -7.639 1.00 96.38 131 VAL A CA 1
ATOM 1083 C C . VAL A 1 131 ? -1.626 -4.239 -6.907 1.00 96.38 131 VAL A C 1
ATOM 1085 O O . VAL A 1 131 ? -0.550 -4.313 -7.498 1.00 96.38 131 VAL A O 1
ATOM 1088 N N . ILE A 1 132 ? -1.706 -3.906 -5.617 1.00 96.94 132 ILE A N 1
ATOM 1089 C CA . ILE A 1 132 ? -0.536 -3.558 -4.799 1.00 96.94 132 ILE A CA 1
ATOM 1090 C C . ILE A 1 132 ? 0.448 -4.729 -4.726 1.00 96.94 132 ILE A C 1
ATOM 1092 O O . ILE A 1 132 ? 1.640 -4.532 -4.967 1.00 96.94 132 ILE A O 1
ATOM 1096 N N . PHE A 1 133 ? -0.028 -5.952 -4.479 1.00 96.75 133 PHE A N 1
ATOM 1097 C CA . PHE A 1 133 ? 0.848 -7.126 -4.469 1.00 96.75 133 PHE A CA 1
ATOM 1098 C C . PHE A 1 133 ? 1.457 -7.406 -5.844 1.00 96.75 133 PHE A C 1
ATOM 1100 O O . PHE A 1 133 ? 2.665 -7.615 -5.920 1.00 96.75 133 PHE A O 1
ATOM 1107 N N . SER A 1 134 ? 0.686 -7.294 -6.931 1.00 97.12 134 SER A N 1
ATOM 1108 C CA . SER A 1 134 ? 1.220 -7.473 -8.292 1.00 97.12 134 SER A CA 1
ATOM 1109 C C . SER A 1 134 ? 2.330 -6.464 -8.632 1.00 97.12 134 SER A C 1
ATOM 1111 O O . SER A 1 134 ? 3.332 -6.808 -9.257 1.00 97.12 134 SER A O 1
ATOM 1113 N N . LEU A 1 135 ? 2.198 -5.214 -8.170 1.00 96.44 135 LEU A N 1
ATOM 1114 C CA . LEU A 1 135 ? 3.219 -4.177 -8.333 1.00 96.44 135 LEU A CA 1
ATOM 1115 C C . LEU A 1 135 ? 4.443 -4.429 -7.439 1.00 96.44 135 LEU A C 1
ATOM 1117 O O . LEU A 1 135 ? 5.564 -4.098 -7.831 1.00 96.44 135 LEU A O 1
ATOM 1121 N N . GLY A 1 136 ? 4.252 -5.024 -6.259 1.00 96.12 136 GLY A N 1
ATOM 1122 C CA . GLY A 1 136 ? 5.338 -5.499 -5.400 1.00 96.12 136 GLY A CA 1
ATOM 1123 C C . GLY A 1 136 ? 6.128 -6.647 -6.031 1.00 96.12 136 GLY A C 1
ATOM 1124 O O . GLY A 1 136 ? 7.351 -6.573 -6.111 1.00 96.12 136 GLY A O 1
ATOM 1125 N N . GLU A 1 137 ? 5.443 -7.668 -6.549 1.00 96.06 137 GLU A N 1
ATOM 1126 C CA . GLU A 1 137 ? 6.054 -8.808 -7.250 1.00 96.06 137 GLU A CA 1
ATOM 1127 C C . GLU A 1 137 ? 6.822 -8.372 -8.504 1.00 96.06 137 GLU A C 1
ATOM 1129 O O . GLU A 1 137 ? 7.912 -8.870 -8.779 1.00 96.06 137 GLU A O 1
ATOM 1134 N N . ALA A 1 138 ? 6.297 -7.382 -9.233 1.00 94.06 138 ALA A N 1
ATOM 1135 C CA . ALA A 1 138 ? 6.966 -6.776 -10.382 1.00 94.06 138 ALA A CA 1
ATOM 1136 C C . ALA A 1 138 ? 8.165 -5.875 -10.008 1.00 94.06 138 ALA A C 1
ATOM 1138 O O . ALA A 1 138 ? 8.817 -5.323 -10.897 1.00 94.06 138 ALA A O 1
ATOM 1139 N N . GLY A 1 139 ? 8.449 -5.680 -8.715 1.00 93.75 139 GLY A N 1
ATOM 1140 C CA . GLY A 1 139 ? 9.537 -4.831 -8.226 1.00 93.75 139 GLY A CA 1
ATOM 1141 C C . GLY A 1 139 ? 9.308 -3.329 -8.427 1.00 93.75 139 GLY A C 1
ATOM 1142 O O . GLY A 1 139 ? 10.257 -2.550 -8.336 1.00 93.75 139 GLY A O 1
ATOM 1143 N N . VAL A 1 140 ? 8.070 -2.913 -8.716 1.00 95.94 140 VAL A N 1
ATOM 1144 C CA . VAL A 1 140 ? 7.679 -1.498 -8.829 1.00 95.94 140 VAL A CA 1
ATOM 1145 C C . VAL A 1 140 ? 7.550 -0.878 -7.438 1.00 95.94 140 VAL A C 1
ATOM 1147 O O . VAL A 1 140 ? 8.001 0.242 -7.212 1.00 95.94 140 VAL A O 1
ATOM 1150 N N . ILE A 1 141 ? 6.961 -1.613 -6.490 1.00 96.44 141 ILE A N 1
ATOM 1151 C CA . ILE A 1 141 ? 6.899 -1.216 -5.079 1.00 96.44 141 ILE A CA 1
ATOM 1152 C C . ILE A 1 141 ? 8.060 -1.874 -4.335 1.00 96.44 141 ILE A C 1
ATOM 1154 O O . ILE A 1 141 ? 8.268 -3.081 -4.424 1.00 96.44 141 ILE A O 1
ATOM 1158 N N . SER A 1 142 ? 8.812 -1.083 -3.570 1.00 95.25 142 SER A N 1
ATOM 1159 C CA . SER A 1 142 ? 9.908 -1.606 -2.755 1.00 95.25 142 SER A CA 1
ATOM 1160 C C . SER A 1 142 ? 9.399 -2.534 -1.646 1.00 95.25 142 SER A C 1
ATOM 1162 O O . SER A 1 142 ? 8.312 -2.343 -1.098 1.00 95.25 142 SER A O 1
ATOM 1164 N N . ALA A 1 143 ? 10.228 -3.496 -1.231 1.00 95.56 143 ALA A N 1
ATOM 1165 C CA . ALA A 1 143 ? 9.907 -4.382 -0.110 1.00 95.56 143 ALA A CA 1
ATOM 1166 C C . ALA A 1 143 ? 9.593 -3.608 1.188 1.00 95.56 143 ALA A C 1
ATOM 1168 O O . ALA A 1 143 ? 8.713 -4.005 1.948 1.00 95.56 143 ALA A O 1
ATOM 1169 N N . SER A 1 144 ? 10.260 -2.467 1.413 1.00 95.62 144 SER A N 1
ATOM 1170 C CA . SER A 1 144 ? 9.971 -1.576 2.547 1.00 95.62 144 SER A CA 1
ATOM 1171 C C . SER A 1 144 ? 8.552 -1.008 2.476 1.00 95.62 144 SER A C 1
ATOM 1173 O O . SER A 1 144 ? 7.827 -1.037 3.467 1.00 95.62 144 SER A O 1
ATOM 1175 N N . ASN A 1 145 ? 8.120 -0.548 1.298 1.00 96.56 145 ASN A N 1
ATOM 1176 C CA . ASN A 1 145 ? 6.773 -0.009 1.111 1.00 96.56 145 ASN A CA 1
ATOM 1177 C C . ASN A 1 145 ? 5.693 -1.095 1.228 1.00 96.56 145 ASN A C 1
ATOM 1179 O O . ASN A 1 145 ? 4.651 -0.830 1.823 1.00 96.56 145 ASN A O 1
ATOM 1183 N N . ILE A 1 146 ? 5.952 -2.320 0.753 1.00 97.50 146 ILE A N 1
ATOM 1184 C CA . ILE A 1 146 ? 5.060 -3.472 0.987 1.00 97.50 146 ILE A CA 1
ATOM 1185 C C . ILE A 1 146 ? 4.979 -3.815 2.480 1.00 97.50 146 ILE A C 1
ATOM 1187 O O . ILE A 1 146 ? 3.891 -4.046 3.003 1.00 97.50 146 ILE A O 1
ATOM 1191 N N . SER A 1 147 ? 6.105 -3.804 3.195 1.00 97.38 147 SER A N 1
ATOM 1192 C CA . SER A 1 147 ? 6.128 -4.044 4.644 1.00 97.38 147 SER A CA 1
ATOM 1193 C C . SER A 1 147 ? 5.299 -3.003 5.405 1.00 97.38 147 SER A C 1
ATOM 1195 O O . SER A 1 147 ? 4.456 -3.354 6.232 1.00 97.38 147 SER A O 1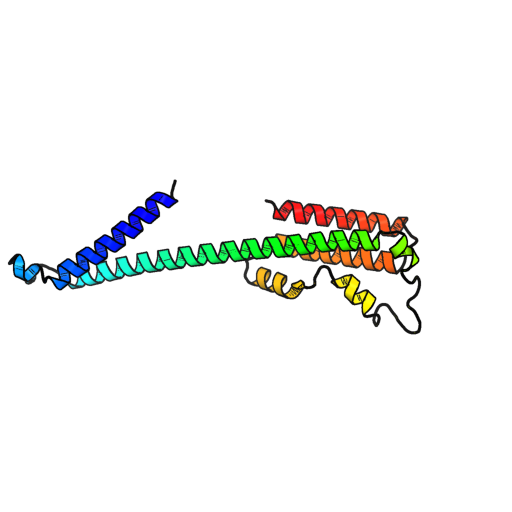
ATOM 1197 N N . ASN A 1 148 ? 5.457 -1.720 5.065 1.00 97.50 148 ASN A N 1
ATOM 1198 C CA . ASN A 1 148 ? 4.646 -0.644 5.634 1.00 97.50 148 ASN A CA 1
ATOM 1199 C C . ASN A 1 148 ? 3.156 -0.821 5.327 1.00 97.50 148 ASN A C 1
ATOM 1201 O O . ASN A 1 148 ? 2.333 -0.674 6.228 1.00 97.50 148 ASN A O 1
ATOM 1205 N N . TYR A 1 149 ? 2.816 -1.179 4.086 1.00 97.94 149 TYR A N 1
ATOM 1206 C CA . TYR A 1 149 ? 1.442 -1.450 3.674 1.00 97.94 149 TYR A CA 1
ATOM 1207 C C . TYR A 1 149 ? 0.797 -2.547 4.532 1.00 97.94 149 TYR A C 1
ATOM 1209 O O . TYR A 1 149 ? -0.271 -2.344 5.111 1.00 97.94 149 TYR A O 1
ATOM 1217 N N . LEU A 1 150 ? 1.485 -3.682 4.692 1.00 97.81 150 LEU A N 1
ATOM 1218 C CA . LEU A 1 150 ? 1.029 -4.792 5.532 1.00 97.81 150 LEU A CA 1
ATOM 1219 C C . LEU A 1 150 ? 0.880 -4.380 7.002 1.00 97.81 150 LEU A C 1
ATOM 1221 O O . LEU A 1 150 ? -0.082 -4.771 7.666 1.00 97.81 150 LEU A O 1
ATOM 1225 N N . MET A 1 151 ? 1.807 -3.568 7.514 1.00 98.12 151 MET A N 1
ATOM 1226 C CA . MET A 1 151 ? 1.763 -3.083 8.892 1.00 98.12 151 MET A CA 1
ATOM 1227 C C . MET A 1 151 ? 0.570 -2.151 9.135 1.00 98.12 151 MET A C 1
ATOM 1229 O O . MET A 1 151 ? -0.142 -2.328 10.126 1.00 98.12 151 MET A O 1
ATOM 1233 N N . VAL A 1 152 ? 0.313 -1.209 8.221 1.00 98.38 152 VAL A N 1
ATOM 1234 C CA . VAL A 1 152 ? -0.872 -0.338 8.254 1.00 98.38 152 VAL A CA 1
ATOM 1235 C C . VAL A 1 152 ? -2.145 -1.178 8.207 1.00 98.38 152 VAL A C 1
ATOM 1237 O O . VAL A 1 152 ? -3.015 -1.010 9.061 1.00 98.38 152 VAL A O 1
ATOM 1240 N N . LYS A 1 153 ? -2.227 -2.138 7.278 1.00 98.12 153 LYS A N 1
ATOM 1241 C CA . LYS A 1 153 ? -3.374 -3.044 7.144 1.00 98.12 153 LYS A CA 1
ATOM 1242 C C . LYS A 1 153 ? -3.670 -3.809 8.424 1.00 98.12 153 LYS A C 1
ATOM 1244 O O . LYS A 1 153 ? -4.812 -3.840 8.884 1.00 98.12 153 LYS A O 1
ATOM 1249 N N . ASN A 1 154 ? -2.638 -4.370 9.046 1.00 97.81 154 ASN A N 1
ATOM 1250 C CA . ASN A 1 154 ? -2.782 -5.082 10.307 1.00 97.81 154 ASN A CA 1
ATOM 1251 C C . ASN A 1 154 ? -3.270 -4.157 11.435 1.00 97.81 154 ASN A C 1
ATOM 1253 O O . ASN A 1 154 ? -4.244 -4.475 12.117 1.00 97.81 154 ASN A O 1
ATOM 1257 N N . LYS A 1 155 ? -2.636 -2.989 11.613 1.00 97.88 155 LYS A N 1
ATOM 1258 C CA . LYS A 1 155 ? -3.011 -2.027 12.663 1.00 97.88 155 LYS A CA 1
ATOM 1259 C C . LYS A 1 155 ? -4.429 -1.490 12.475 1.00 97.88 155 LYS A C 1
ATOM 1261 O O . LYS A 1 155 ? -5.162 -1.410 13.457 1.00 97.88 155 LYS A O 1
ATOM 1266 N N . TYR A 1 156 ? -4.842 -1.207 11.240 1.00 98.00 156 TYR A N 1
ATOM 1267 C CA . TYR A 1 156 ? -6.212 -0.797 10.929 1.00 98.00 156 TYR A CA 1
ATOM 1268 C C . TYR A 1 156 ? -7.212 -1.893 11.302 1.00 98.00 156 TYR A C 1
ATOM 1270 O O . TYR A 1 156 ? -8.167 -1.647 12.034 1.00 98.00 156 TYR A O 1
ATOM 1278 N N . SER A 1 157 ? -6.949 -3.126 10.865 1.00 95.62 157 SER A N 1
ATOM 1279 C CA . SER A 1 157 ? -7.785 -4.289 11.159 1.00 95.62 157 SER A CA 1
ATOM 1280 C C . SER A 1 157 ? -7.934 -4.530 12.669 1.00 95.62 157 SER A C 1
ATOM 1282 O O . SER A 1 157 ? -9.041 -4.786 13.148 1.00 95.62 157 SER A O 1
ATOM 1284 N N . ILE A 1 158 ? -6.840 -4.420 13.433 1.00 95.06 158 ILE A N 1
ATOM 1285 C CA . ILE A 1 158 ? -6.857 -4.540 14.899 1.00 95.06 158 ILE A CA 1
ATOM 1286 C C . ILE A 1 158 ? -7.685 -3.411 15.516 1.00 95.06 158 ILE A C 1
ATOM 1288 O O . ILE A 1 158 ? -8.553 -3.684 16.346 1.00 95.06 158 ILE A O 1
ATOM 1292 N N . TYR A 1 159 ? -7.447 -2.165 15.107 1.00 95.38 159 TYR A N 1
ATOM 1293 C CA . TYR A 1 159 ? -8.178 -1.008 15.616 1.00 95.38 159 TYR A CA 1
ATOM 1294 C C . TYR A 1 159 ? -9.688 -1.135 15.365 1.00 95.38 159 TYR A C 1
ATOM 1296 O O . TYR A 1 159 ? -10.464 -1.102 16.318 1.00 95.38 159 TYR A O 1
ATOM 1304 N N . PHE A 1 160 ? -10.101 -1.376 14.117 1.00 93.25 160 PHE A N 1
ATOM 1305 C CA . PHE A 1 160 ? -11.510 -1.529 13.747 1.00 93.25 160 PHE A CA 1
ATOM 1306 C C . PHE A 1 160 ? -12.199 -2.655 14.527 1.00 93.25 160 PHE A C 1
ATOM 1308 O O . PHE A 1 160 ? -13.293 -2.471 15.063 1.00 93.25 160 PHE A O 1
ATOM 1315 N N . SER A 1 161 ? -11.540 -3.812 14.642 1.00 91.19 161 SER A N 1
ATOM 1316 C CA . SER A 1 161 ? -12.091 -4.956 15.375 1.00 91.19 161 SER A CA 1
ATOM 1317 C C . SER A 1 161 ? -12.331 -4.622 16.845 1.00 91.19 161 SER A C 1
ATOM 1319 O O . SER A 1 161 ? -13.388 -4.941 17.377 1.00 91.19 161 SER A O 1
ATOM 1321 N N . ASN A 1 162 ? -11.385 -3.937 17.492 1.00 90.75 162 ASN A N 1
ATOM 1322 C CA . ASN A 1 162 ? -11.508 -3.579 18.903 1.00 90.75 162 ASN A CA 1
ATOM 1323 C C . ASN A 1 162 ? -12.537 -2.475 19.144 1.00 90.75 162 ASN A C 1
ATOM 1325 O O . ASN A 1 162 ? -13.268 -2.563 20.122 1.00 90.75 162 ASN A O 1
ATOM 1329 N N . VAL A 1 163 ? -12.659 -1.485 18.253 1.00 89.56 163 VAL A N 1
ATOM 1330 C CA . VAL A 1 163 ? -13.739 -0.486 18.356 1.00 89.56 163 VAL A CA 1
ATOM 1331 C C . VAL A 1 163 ? -15.111 -1.134 18.177 1.00 89.56 163 VAL A C 1
ATOM 1333 O O . VAL A 1 163 ? -16.059 -0.749 18.849 1.00 89.56 163 VAL A O 1
ATOM 1336 N N . THR A 1 164 ? -15.220 -2.145 17.314 1.00 85.88 164 THR A N 1
ATOM 1337 C CA . THR A 1 164 ? -16.484 -2.865 17.108 1.00 85.88 164 THR A CA 1
ATOM 1338 C C . THR A 1 164 ? -16.882 -3.688 18.338 1.00 85.88 164 THR A C 1
ATOM 1340 O O . THR A 1 164 ? -18.047 -3.693 18.717 1.00 85.88 164 THR A O 1
ATOM 1343 N N . ILE A 1 165 ? -15.931 -4.383 18.977 1.00 84.31 165 ILE A N 1
ATOM 1344 C CA . ILE A 1 165 ? -16.209 -5.238 20.148 1.00 84.31 165 ILE A CA 1
ATOM 1345 C C . ILE A 1 165 ? -16.369 -4.404 21.428 1.00 84.31 165 ILE A C 1
ATOM 1347 O O . ILE A 1 165 ? -17.232 -4.690 22.257 1.00 84.31 165 ILE A O 1
ATOM 1351 N N . PHE A 1 166 ? -15.536 -3.376 21.597 1.00 84.62 166 PHE A N 1
ATOM 1352 C CA . PHE A 1 166 ? -15.438 -2.574 22.816 1.00 84.62 166 PHE A CA 1
ATOM 1353 C C . PHE A 1 166 ? -15.595 -1.070 22.518 1.00 84.62 166 PHE A C 1
ATOM 1355 O O . PHE A 1 166 ? -14.673 -0.292 22.782 1.00 84.62 166 PHE A O 1
ATOM 1362 N N . PRO A 1 167 ? -16.752 -0.624 21.986 1.00 83.06 167 PRO A N 1
ATOM 1363 C CA . PRO A 1 167 ? -16.940 0.764 21.548 1.00 83.06 167 PRO A CA 1
ATOM 1364 C C . PRO A 1 167 ? -16.813 1.783 22.688 1.00 83.06 167 PRO A C 1
ATOM 1366 O O . PRO A 1 167 ? -16.364 2.904 22.457 1.00 83.06 167 PRO A O 1
ATOM 1369 N N . ASP A 1 168 ? -17.145 1.372 23.916 1.00 84.88 168 ASP A N 1
ATOM 1370 C CA . ASP A 1 168 ? -17.124 2.221 25.114 1.00 84.88 168 ASP A CA 1
ATOM 1371 C C . ASP A 1 168 ? -15.801 2.125 25.910 1.00 84.88 168 ASP A C 1
ATOM 1373 O O . ASP A 1 168 ? -15.659 2.770 26.947 1.00 84.88 168 ASP A O 1
ATOM 1377 N N . MET A 1 169 ? -14.829 1.306 25.477 1.00 87.94 169 MET A N 1
ATOM 1378 C CA . MET A 1 169 ? -13.558 1.115 26.197 1.00 87.94 169 MET A CA 1
ATOM 1379 C C . MET A 1 169 ? -12.432 1.935 25.570 1.00 87.94 169 MET A C 1
ATOM 1381 O O . MET A 1 169 ? -11.525 1.417 24.914 1.00 87.94 169 MET A O 1
ATOM 1385 N N . ASP A 1 170 ? -12.474 3.241 25.809 1.00 89.75 170 ASP A N 1
ATOM 1386 C CA . ASP A 1 170 ? -11.477 4.198 25.321 1.00 89.75 170 ASP A CA 1
ATOM 1387 C C . ASP A 1 170 ? -10.045 3.889 25.793 1.00 89.75 170 ASP A C 1
ATOM 1389 O O . ASP A 1 170 ? -9.083 4.153 25.071 1.00 89.75 170 ASP A O 1
ATOM 1393 N N . GLU A 1 171 ? -9.886 3.265 26.962 1.00 91.88 171 GLU A N 1
ATOM 1394 C CA . GLU A 1 171 ? -8.591 2.798 27.476 1.00 91.88 171 GLU A CA 1
ATOM 1395 C C . GLU A 1 171 ? -7.934 1.750 26.562 1.00 91.88 171 GLU A C 1
ATOM 1397 O O . GLU A 1 171 ? -6.708 1.689 26.480 1.00 91.88 171 GLU A O 1
ATOM 1402 N N . ILE A 1 172 ? -8.739 0.966 25.835 1.00 89.19 172 ILE A N 1
ATOM 1403 C CA . ILE A 1 172 ? -8.278 -0.045 24.872 1.00 89.19 172 ILE A CA 1
ATOM 1404 C C . ILE A 1 172 ? -8.181 0.556 23.467 1.00 89.19 172 ILE A C 1
ATOM 1406 O O . ILE A 1 172 ? -7.196 0.343 22.758 1.00 89.19 172 ILE A O 1
ATOM 1410 N N . THR A 1 173 ? -9.188 1.319 23.038 1.00 90.94 173 THR A N 1
ATOM 1411 C CA . THR A 1 173 ? -9.294 1.771 21.643 1.00 90.94 173 THR A CA 1
ATOM 1412 C C . THR A 1 173 ? -8.392 2.971 21.325 1.00 90.94 173 THR A C 1
ATOM 1414 O O . THR A 1 173 ? -7.843 3.037 20.221 1.00 90.94 173 THR A O 1
ATOM 1417 N N . ASN A 1 174 ? -8.146 3.888 22.271 1.00 93.69 174 ASN A N 1
ATOM 1418 C CA . ASN A 1 174 ? -7.300 5.069 22.040 1.00 93.69 174 ASN A CA 1
ATOM 1419 C C . ASN A 1 174 ? -5.807 4.751 21.838 1.00 93.69 174 ASN A C 1
ATOM 1421 O O . ASN A 1 174 ? -5.185 5.378 20.975 1.00 93.69 174 ASN A O 1
ATOM 1425 N N . PRO A 1 175 ? -5.180 3.818 22.581 1.00 96.25 175 PRO A N 1
ATOM 1426 C CA . PRO A 1 175 ? -3.828 3.361 22.259 1.00 96.25 175 PRO A CA 1
ATOM 1427 C C . PRO A 1 175 ? -3.730 2.779 20.844 1.00 96.25 175 PRO A C 1
ATOM 1429 O O . PRO A 1 175 ? -2.837 3.156 20.093 1.00 96.25 175 PRO A O 1
ATOM 1432 N N . LEU A 1 176 ? -4.692 1.943 20.440 1.00 96.56 176 LEU A N 1
ATOM 1433 C CA . LEU A 1 176 ? -4.714 1.328 19.108 1.00 96.56 176 LEU A CA 1
ATOM 1434 C C . LEU A 1 176 ? -4.895 2.359 17.987 1.00 96.56 176 LEU A C 1
ATOM 1436 O O . LEU A 1 176 ? -4.271 2.242 16.932 1.00 96.56 176 LEU A O 1
ATOM 1440 N N . LYS A 1 177 ? -5.712 3.390 18.226 1.00 96.00 177 LYS A N 1
ATOM 1441 C CA . LYS A 1 177 ? -5.862 4.529 17.315 1.00 96.00 177 LYS A CA 1
ATOM 1442 C C . LYS A 1 177 ? -4.535 5.260 17.113 1.00 96.00 177 LYS A C 1
ATOM 1444 O O . LYS A 1 177 ? -4.151 5.503 15.974 1.00 96.00 177 LYS A O 1
ATOM 1449 N N . ARG A 1 178 ? -3.826 5.575 18.203 1.00 96.88 178 ARG A N 1
ATOM 1450 C CA . ARG A 1 178 ? -2.521 6.258 18.147 1.00 96.88 178 ARG A CA 1
ATOM 1451 C C . ARG A 1 178 ? -1.464 5.414 17.441 1.00 96.88 178 ARG A C 1
ATOM 1453 O O . ARG A 1 178 ? -0.711 5.938 16.628 1.00 96.88 178 ARG A O 1
ATOM 1460 N N . ASP A 1 179 ? -1.442 4.110 17.705 1.00 97.44 179 ASP A N 1
ATOM 1461 C CA . ASP A 1 179 ? -0.580 3.158 17.003 1.00 97.44 179 ASP A CA 1
ATOM 1462 C C . ASP A 1 179 ? -0.834 3.170 15.490 1.00 97.44 179 ASP A C 1
ATOM 1464 O O . ASP A 1 179 ? 0.116 3.181 14.706 1.00 97.44 179 ASP A O 1
ATOM 1468 N N . LEU A 1 180 ? -2.109 3.168 15.083 1.00 98.00 180 LEU A N 1
ATOM 1469 C CA . LEU A 1 180 ? -2.515 3.259 13.682 1.00 98.00 180 LEU A CA 1
ATOM 1470 C C . LEU A 1 180 ? -2.075 4.590 13.052 1.00 98.00 180 LEU A C 1
ATOM 1472 O O . LEU A 1 180 ? -1.490 4.585 11.973 1.00 98.00 180 LEU A O 1
ATOM 1476 N N . GLU A 1 181 ? -2.327 5.716 13.719 1.00 97.81 181 GLU A N 1
ATOM 1477 C CA . GLU A 1 181 ? -1.925 7.052 13.252 1.00 97.81 181 GLU A CA 1
ATOM 1478 C C . GLU A 1 181 ? -0.406 7.141 13.068 1.00 97.81 181 GLU A C 1
ATOM 1480 O O . GLU A 1 181 ? 0.069 7.550 12.011 1.00 97.81 181 GLU A O 1
ATOM 1485 N N . HIS A 1 182 ? 0.367 6.637 14.032 1.00 97.56 182 HIS A N 1
ATOM 1486 C CA . HIS A 1 182 ? 1.823 6.615 13.944 1.00 97.56 182 HIS A CA 1
ATOM 1487 C C . HIS A 1 182 ? 2.332 5.807 12.737 1.00 97.56 182 HIS A C 1
ATOM 1489 O O . HIS A 1 182 ? 3.220 6.268 12.014 1.00 97.56 182 HIS A O 1
ATOM 1495 N N . VAL A 1 183 ? 1.789 4.606 12.486 1.00 97.81 183 VAL A N 1
ATOM 1496 C CA . VAL A 1 183 ? 2.221 3.813 11.319 1.00 97.81 183 VAL A CA 1
ATOM 1497 C C . VAL A 1 183 ? 1.764 4.426 9.996 1.00 97.81 183 VAL A C 1
ATOM 1499 O O . VAL A 1 183 ? 2.504 4.336 9.017 1.00 97.81 183 VAL A O 1
ATOM 1502 N N . LEU A 1 184 ? 0.598 5.081 9.960 1.00 97.44 184 LEU A N 1
ATOM 1503 C CA . LEU A 1 184 ? 0.106 5.799 8.782 1.00 97.44 184 LEU A CA 1
ATOM 1504 C C . LEU A 1 184 ? 1.001 6.991 8.443 1.00 97.44 184 LEU A C 1
ATOM 1506 O O . LEU A 1 184 ? 1.435 7.124 7.299 1.00 97.44 184 LEU A O 1
ATOM 1510 N N . ASP A 1 185 ? 1.324 7.824 9.430 1.00 96.88 185 ASP A N 1
ATOM 1511 C CA . ASP A 1 185 ? 2.172 9.001 9.237 1.00 96.88 185 ASP A CA 1
ATOM 1512 C C . ASP A 1 185 ? 3.575 8.618 8.787 1.00 96.88 185 ASP A C 1
ATOM 1514 O O . ASP A 1 185 ? 4.124 9.224 7.861 1.00 96.88 185 ASP A O 1
ATOM 1518 N N . LYS A 1 186 ? 4.133 7.557 9.380 1.00 96.06 186 LYS A N 1
ATOM 1519 C CA . LYS A 1 186 ? 5.403 6.987 8.933 1.00 96.06 186 LYS A CA 1
ATOM 1520 C C . LYS A 1 186 ? 5.321 6.534 7.472 1.00 96.06 186 LYS A C 1
ATOM 1522 O O . LYS A 1 186 ? 6.167 6.927 6.671 1.00 96.06 186 LYS A O 1
ATOM 1527 N N . ALA A 1 187 ? 4.306 5.744 7.114 1.00 96.44 187 ALA A N 1
ATOM 1528 C CA . ALA A 1 187 ? 4.161 5.206 5.763 1.00 96.44 187 ALA A CA 1
ATOM 1529 C C . ALA A 1 187 ? 3.970 6.317 4.712 1.00 96.44 187 ALA A C 1
ATOM 1531 O O . ALA A 1 187 ? 4.606 6.289 3.660 1.00 96.44 187 ALA A O 1
ATOM 1532 N N . ILE A 1 188 ? 3.162 7.339 5.009 1.00 95.50 188 ILE A N 1
ATOM 1533 C CA . ILE A 1 188 ? 2.965 8.505 4.133 1.00 95.50 188 ILE A CA 1
ATOM 1534 C C . ILE A 1 188 ? 4.245 9.342 4.029 1.00 95.50 188 ILE A C 1
ATOM 1536 O O . ILE A 1 188 ? 4.577 9.832 2.949 1.00 95.50 188 ILE A O 1
ATOM 1540 N N . GLY A 1 189 ? 4.968 9.522 5.136 1.00 93.50 189 GLY A N 1
ATOM 1541 C CA . GLY A 1 189 ? 6.237 10.244 5.159 1.00 93.50 189 GLY A CA 1
ATOM 1542 C C . GLY A 1 189 ? 7.312 9.572 4.304 1.00 93.50 189 GLY A C 1
ATOM 1543 O O . GLY A 1 189 ? 8.075 10.259 3.627 1.00 93.50 189 GLY A O 1
ATOM 1544 N N . GLU A 1 190 ? 7.351 8.240 4.290 1.00 91.75 190 GLU A N 1
ATOM 1545 C CA . GLU A 1 190 ? 8.288 7.464 3.471 1.00 91.75 190 GLU A CA 1
ATOM 1546 C C . GLU A 1 190 ? 7.932 7.468 1.978 1.00 91.75 190 GLU A C 1
ATOM 1548 O O . GLU A 1 190 ? 8.840 7.466 1.155 1.00 91.75 190 GLU A O 1
ATOM 1553 N N . LEU A 1 191 ? 6.650 7.585 1.608 1.00 90.25 191 LEU A N 1
ATOM 1554 C CA . LEU A 1 191 ? 6.224 7.722 0.204 1.00 90.25 191 LEU A CA 1
ATOM 1555 C C . LEU A 1 191 ? 6.608 9.058 -0.452 1.00 90.25 191 LEU A C 1
ATOM 1557 O O . LEU A 1 191 ? 6.541 9.179 -1.677 1.00 90.25 191 LEU A O 1
ATOM 1561 N N . LYS A 1 192 ? 6.934 10.079 0.348 1.00 77.06 192 LYS A N 1
ATOM 1562 C CA . LYS A 1 192 ? 7.302 11.425 -0.126 1.00 77.06 192 LYS A CA 1
ATOM 1563 C C . LYS A 1 192 ? 8.811 11.616 -0.317 1.00 77.06 192 LYS A C 1
ATOM 1565 O O . LYS A 1 192 ? 9.210 12.686 -0.774 1.00 77.06 192 LYS A O 1
ATOM 1570 N N . LYS A 1 193 ? 9.623 10.635 0.082 1.00 62.38 193 LYS A N 1
ATOM 1571 C CA . LYS A 1 193 ? 11.083 10.634 -0.088 1.00 62.38 193 LYS A CA 1
ATOM 1572 C C . LYS A 1 193 ? 11.461 10.067 -1.449 1.00 62.38 193 LYS A C 1
ATOM 1574 O O . LYS A 1 193 ? 12.422 10.611 -2.031 1.00 62.38 193 LYS A O 1
#

Organism: NCBI:txid2763054

Secondary structure (DSSP, 8-state):
-HHHHHHHHHHHHHHHHHHHHHHHHTTHHHHTT--GGG--HHHHHHHHHHHHHHHHHHHHHHHHHHHHHHHHHHHHHHHHHHHHHHHHHHHHHHSHHHHHHS-SS-STT--TTT-HHHHHHHHGGGTTHHHHHHHHHTTSS-HHHHHHHHHHHHHHHHHHHHHHH-TT-HHHHHHHHHHHHHHHHHHHHHHT-

Sequence (193 aa):
MHRRDLHKYSKIGMVAILIILILDAFNISSILSIPFNNLNLDLWNILVVIILYVLTYEIIQKRDNCRKKNQEEFARILLENTYRECYSYKNIIADEAFKKICPKRFPGDQTMENNAAYHNMRSAPFDHDSVIFSLGEAGVISASNISNYLMVKNKYSIYFSNVTIFPDMDEITNPLKRDLEHVLDKAIGELKK

Foldseek 3Di:
DPPVVVVVVLVVLVVVLVVVVVCVVVVVCVVVVDPPPPDPVVVVVVVSVVSVVVSVVVVVVVVVVVVLVVLLVVLLVLLLQLLVVLVVLLVCLLDPVNLVPQDLDDPDPDDCVPDPVNVCSLCVSPPCVVVNVVCVVVVSDPPVLVVLSVLLSVLSNVLSVCCNNCVPPCVPNVVSSVSNVVSSVVSNVVSVD